Protein 7RSW (pdb70)

InterPro domains:
  IPR038017 Rotavirus VP4, membrane interaction domain superfamily [SSF111379] (216-513)
  IPR042546 Outer capsid protein VP4 [MF_04125] (1-749)

Solvent-accessible surface area: 11994 Å² total; per-residue (Å²): 105,115,71,71,63,28,72,7,58,75,44,34,25,0,0,58,94,34,10,85,91,40,27,15,0,17,0,59,1,65,20,29,89,60,0,56,0,79,138,68,80,0,91,66,0,71,0,9,0,22,50,1,40,77,54,67,128,40,0,76,0,18,0,26,0,50,52,120,46,10,39,34,2,6,64,40,0,1,0,23,0,0,10,126,95,2,0,84,39,19,83,53,63,110,1,42,1,89,11,119,62,27,132,80,56,93,52,123,33,122,26,80,5,75,24,85,35,126,11,32,61,12,88,71,160,85,81,24,57,34,29,70,6,59,83,48,34,26,0,0,60,90,35,10,85,90,39,25,14,0,8,0,71,1,70,20,30,92,60,0,56,0,66,133,68,81,0,90,76,3,48,0,2,0,19,42,1,49,78,56,67,127,41,0,77,0,19,0,26,0,70,52,116,45,10,40,35,2,7,62,40,0,0,0,15,0,0,10,138,108,3,3,94,40,20,81,51,60,104,0,45,1,75,8,100,61,32,133,78,55,86,42,124,33,122,27,78,5,78,25,84,38,127,12,31,62,10,86,77,155,82,80,54,99

Foldseek 3Di:
DDADWWWDDFQAARDQAADEAQWWKKKWKPFDPAKDAQNHGDDTKIWTWLWWDQDDQKIKTKIAIQDQDHDPRRLLQNQQSQDNSHGPRIDDTIMTMDMDTDNDDDHDHIDMDIDRDDGHTHHND/DDADWWWDDFQAARDQAADEAQWWKKKWKPFDPAKDALRHGDDTKIWTWLWWDCDPQKIKTKIAIQDQDHDPRRLLQNQQSQDNSHGPRIDDTIMTMDMDTDNDDDHDHIDMDIDRDDGHTHHND/DDDD

Nearest PDB structures (foldseek):
  7rsw-assembly2_B  TM=1.008E+00  e=3.318E-25  Human rotavirus B
  4hzp-assembly1_A-2  TM=2.136E-01  e=1.168E+00  Streptomyces atroolivaceus
  4v58-assembly1_H  TM=3.136E-01  e=3.144E+00  Thermomyces lanuginosus
  6x7l-assembly1_A  TM=1.770E-01  e=9.369E-01  Streptomyces atroolivaceus
  6ql9-assembly1_J  TM=2.867E-01  e=4.884E+00  Saccharomyces cerevisiae S288C

Secondary structure (DSSP, 8-state):
--B--EE--TT--SBSSPPPTT-EEEEEEE--TTEEETTEE---EEEEEEEEEEETTEEEEEEEESSS---HHHHHHHHHTTBSS---SEEES--EEEEEEESS---SEEEEEEESS-B--B---/--EE-EE--TT--SBSSPPPTT-EEEEEEE--TTEEETTEE---EEEEEEEEEEETTEEEEEEEESSS---HHHHHHHHHTTBSS---SEEES--EEEEEEESS---SEEEEEEESS-B--B---/-EE-

Structure (mmCIF, N/CA/C/O backbone):
data_7RSW
#
_entry.id   7RSW
#
_cell.length_a   31.277
_cell.length_b   116.257
_cell.length_c   31.312
_cell.angle_alpha   90.000
_cell.angle_beta   103.537
_cell.angle_gamma   90.000
#
_symmetry.space_group_name_H-M   'P 1 21 1'
#
loop_
_entity.id
_entity.type
_entity.pdbx_description
1 polymer 'Outer capsid protein VP4'
2 polymer peptide
3 water water
#
loop_
_atom_site.group_PDB
_atom_site.id
_atom_site.type_symbol
_atom_site.label_atom_id
_atom_site.label_alt_id
_atom_site.label_comp_id
_atom_site.label_asym_id
_atom_site.label_entity_id
_atom_site.label_seq_id
_atom_site.pdbx_PDB_ins_code
_atom_site.Cartn_x
_atom_site.Cartn_y
_atom_site.Cartn_z
_atom_site.occupancy
_atom_site.B_iso_or_equiv
_atom_site.auth_seq_id
_atom_site.auth_comp_id
_atom_site.auth_asym_id
_atom_site.auth_atom_id
_atom_site.pdbx_PDB_model_num
ATOM 1 N N . PHE A 1 15 ? 9.19602 28.76156 -0.65096 1.000 27.99862 78 PHE A N 1
ATOM 2 C CA . PHE A 1 15 ? 9.51706 27.61127 0.20069 1.000 24.11615 78 PHE A CA 1
ATOM 3 C C . PHE A 1 15 ? 8.66118 27.62159 1.45956 1.000 22.73194 78 PHE A C 1
ATOM 4 O O . PHE A 1 15 ? 8.78709 28.51274 2.29477 1.000 26.67437 78 PHE A O 1
ATOM 12 N N . ILE A 1 16 ? 7.79176 26.62523 1.59900 1.000 18.06852 79 ILE A N 1
ATOM 13 C CA . ILE A 1 16 ? 6.79388 26.59059 2.66234 1.000 19.09330 79 ILE A CA 1
ATOM 14 C C . ILE A 1 16 ? 7.06956 25.42152 3.59047 1.000 12.79779 79 ILE A C 1
ATOM 15 O O . ILE A 1 16 ? 7.16908 24.27206 3.14076 1.000 18.13523 79 ILE A O 1
ATOM 20 N N . MET A 1 17 ? 7.16788 25.71085 4.88348 1.000 11.96090 80 MET A N 1
ATOM 21 C CA . MET A 1 17 ? 7.27323 24.69914 5.92272 1.000 11.36688 80 MET A CA 1
ATOM 22 C C . MET A 1 17 ? 5.95340 24.60160 6.67988 1.000 12.58288 80 MET A C 1
ATOM 23 O O . MET A 1 17 ? 5.31629 25.61845 6.96497 1.000 14.56043 80 MET A O 1
ATOM 28 N N . TYR A 1 18 ? 5.55994 23.37762 7.03219 1.000 10.67916 81 TYR A N 1
ATOM 29 C CA . TYR A 1 18 ? 4.31044 23.11454 7.73931 1.000 11.87582 81 TYR A CA 1
ATOM 30 C C . TYR A 1 18 ? 4.59163 22.71053 9.18016 1.000 10.99932 81 TYR A C 1
ATOM 31 O O . TYR A 1 18 ? 5.41217 21.81838 9.42919 1.000 12.07216 81 TYR A O 1
ATOM 40 N N . SER A 1 19 ? 3.88473 23.33884 10.12073 1.000 11.12259 82 SER A N 1
ATOM 41 C CA . SER A 1 19 ? 3.83908 22.88750 11.50441 1.000 12.01137 82 SER A CA 1
ATOM 42 C C . SER A 1 19 ? 2.38585 22.69895 11.91523 1.000 12.68298 82 SER A C 1
ATOM 43 O O . SER A 1 19 ? 1.50582 23.44541 11.48000 1.000 14.18727 82 SER A O 1
ATOM 46 N N . GLY A 1 20 ? 2.13696 21.72036 12.78957 1.000 10.01318 83 GLY A N 1
ATOM 47 C CA . GLY A 1 20 ? 0.79403 21.46309 13.26439 1.000 11.50337 83 GLY A CA 1
ATOM 48 C C . GLY A 1 20 ? 0.46466 19.98740 13.22319 1.000 10.35085 83 GLY A C 1
ATOM 49 O O . GLY A 1 20 ? 1.35385 19.13193 13.17345 1.000 11.54579 83 GLY A O 1
ATOM 50 N N . THR A 1 21 ? -0.83620 19.69428 13.26128 1.000 11.40403 84 THR A N 1
ATOM 51 C CA . THR A 1 21 ? -1.30362 18.31461 13.24069 1.000 11.52361 84 THR A CA 1
ATOM 52 C C . THR A 1 21 ? -0.95137 17.65682 11.91493 1.000 10.82234 84 THR A C 1
ATOM 53 O O . THR A 1 21 ? -1.21340 18.20778 10.84447 1.000 12.66089 84 THR A O 1
ATOM 57 N N . ILE A 1 22 ? -0.37959 16.45938 11.97930 1.000 10.77665 85 ILE A N 1
ATOM 58 C CA . ILE A 1 22 ? -0.05679 15.71493 10.76687 1.000 10.70523 85 ILE A CA 1
ATOM 59 C C . ILE A 1 22 ? -1.28093 14.91758 10.33580 1.000 11.61792 85 ILE A C 1
ATOM 60 O O . ILE A 1 22 ? -1.94539 14.27456 11.15605 1.000 11.76333 85 ILE A O 1
ATOM 65 N N . SER A 1 23 ? -1.59329 14.97153 9.05005 1.000 12.12425 86 SER A N 1
ATOM 66 C CA . SER A 1 23 ? -2.60574 14.10095 8.47782 1.000 11.56640 86 SER A CA 1
ATOM 67 C C . SER A 1 23 ? -2.09051 13.60749 7.13878 1.000 13.00191 86 SER A C 1
ATOM 68 O O . SER A 1 23 ? -1.07153 14.07321 6.62742 1.000 12.75131 86 SER A O 1
ATOM 71 N N . ASN A 1 24 ? -2.79924 12.64446 6.57591 1.000 12.37664 87 ASN A N 1
ATOM 72 C CA . ASN A 1 24 ? -2.37562 12.06338 5.31390 1.000 10.71469 87 ASN A CA 1
ATOM 73 C C . ASN A 1 24 ? -2.47863 13.08672 4.19294 1.000 11.17279 87 ASN A C 1
ATOM 74 O O . ASN A 1 24 ? -3.49999 13.76325 4.04523 1.000 12.56335 87 ASN A O 1
ATOM 79 N N . GLY A 1 25 ? -1.38666 13.23413 3.44372 1.000 11.73740 88 GLY A N 1
ATOM 80 C CA . GLY A 1 25 ? -1.26122 14.24265 2.41158 1.000 11.66780 88 GLY A CA 1
ATOM 81 C C . GLY A 1 25 ? -0.44169 15.45099 2.81421 1.000 12.35155 88 GLY A C 1
ATOM 82 O O . GLY A 1 25 ? -0.17002 16.30614 1.96157 1.000 16.32699 88 GLY A O 1
ATOM 83 N N . ILE A 1 26 ? -0.07169 15.56072 4.09047 1.000 12.03736 89 ILE A N 1
ATOM 84 C CA . ILE A 1 26 ? 0.78116 16.65162 4.55557 1.000 13.57736 89 ILE A CA 1
ATOM 85 C C . ILE A 1 26 ? 2.20527 16.42322 4.07830 1.000 12.62174 89 ILE A C 1
ATOM 86 O O . ILE A 1 26 ? 2.75061 15.31996 4.20485 1.000 12.16722 89 ILE A O 1
ATOM 91 N N . SER A 1 27 ? 2.81470 17.46006 3.52289 1.000 12.29334 90 SER A N 1
ATOM 92 C CA . SER A 1 27 ? 4.24700 17.50784 3.28930 1.000 11.03673 90 SER A CA 1
ATOM 93 C C . SER A 1 27 ? 4.82223 18.57769 4.20535 1.000 12.58547 90 SER A C 1
ATOM 94 O O . SER A 1 27 ? 4.26628 19.67979 4.29615 1.000 13.25013 90 SER A O 1
ATOM 97 N N . TYR A 1 28 ? 5.92414 18.25270 4.89156 1.000 11.56175 91 TYR A N 1
ATOM 98 C CA . TYR A 1 28 ? 6.51844 19.20997 5.82252 1.000 11.45130 91 TYR A CA 1
ATOM 99 C C . TYR A 1 28 ? 7.13986 20.39188 5.09879 1.000 11.32961 91 TYR A C 1
ATOM 100 O O . TYR A 1 28 ? 7.25203 21.47416 5.67986 1.000 11.51895 91 TYR A O 1
ATOM 109 N N . VAL A 1 29 ? 7.53869 20.20136 3.84331 1.000 11.06670 92 VAL A N 1
ATOM 110 C CA . VAL A 1 29 ? 7.96379 21.26577 2.94548 1.000 10.91788 92 VAL A CA 1
ATOM 111 C C . VAL A 1 29 ? 7.24730 21.03520 1.62359 1.000 12.99208 92 VAL A C 1
ATOM 112 O O . VAL A 1 29 ? 6.83823 19.91673 1.30461 1.000 12.77231 92 VAL A O 1
ATOM 116 N N . ASN A 1 30 ? 7.07554 22.11372 0.85587 1.000 13.31256 93 ASN A N 1
ATOM 117 C CA . ASN A 1 30 ? 6.39317 21.99604 -0.42867 1.000 14.23682 93 ASN A CA 1
ATOM 118 C C . ASN A 1 30 ? 7.34788 21.72145 -1.58129 1.000 17.82639 93 ASN A C 1
ATOM 119 O O . ASN A 1 30 ? 6.89231 21.40944 -2.69027 1.000 19.84149 93 ASN A O 1
ATOM 124 N N . GLN A 1 31 ? 8.65057 21.80468 -1.33625 1.000 15.48510 94 GLN A N 1
ATOM 125 C CA . GLN A 1 31 ? 9.67956 21.58036 -2.34170 1.000 16.53665 94 GLN A CA 1
ATOM 126 C C . GLN A 1 31 ? 10.99766 21.49674 -1.59103 1.000 17.99752 94 GLN A C 1
ATOM 127 O O . GLN A 1 31 ? 11.07374 21.81488 -0.40257 1.000 18.04523 94 GLN A O 1
ATOM 133 N N . ALA A 1 32 ? 12.03511 21.07029 -2.29414 1.000 21.27072 95 ALA A N 1
ATOM 134 C CA . ALA A 1 32 ? 13.34291 20.98709 -1.66935 1.000 25.33216 95 ALA A CA 1
ATOM 135 C C . ALA A 1 32 ? 13.81773 22.38348 -1.26999 1.000 23.64879 95 ALA A C 1
ATOM 136 O O . ALA A 1 32 ? 13.65135 23.33910 -2.03728 1.000 22.46825 95 ALA A O 1
ATOM 138 N N . PRO A 1 33 ? 14.40867 22.53924 -0.08864 1.000 22.43990 96 PRO A N 1
ATOM 139 C CA . PRO A 1 33 ? 15.03607 23.82183 0.24487 1.000 25.14349 96 PRO A CA 1
ATOM 140 C C . PRO A 1 33 ? 16.31506 23.99289 -0.55433 1.000 22.86015 96 PRO A C 1
ATOM 141 O O . PRO A 1 33 ? 16.79508 23.07649 -1.22528 1.000 22.43511 96 PRO A O 1
ATOM 145 N N . SER A 1 34 ? 16.86222 25.20023 -0.48444 1.000 25.27332 97 SER A N 1
ATOM 146 C CA . SER A 1 34 ? 18.13053 25.45650 -1.13906 1.000 27.61645 97 SER A CA 1
ATOM 147 C C . SER A 1 34 ? 19.24626 24.69975 -0.42487 1.000 27.16349 97 SER A C 1
ATOM 148 O O . SER A 1 34 ? 19.08289 24.20266 0.69544 1.000 23.74948 97 SER A O 1
ATOM 151 N N . CYS A 1 35 ? 20.39753 24.62840 -1.09278 1.000 29.32693 98 CYS A N 1
ATOM 152 C CA . CYS A 1 35 ? 21.54742 23.91627 -0.55588 1.000 31.85109 98 C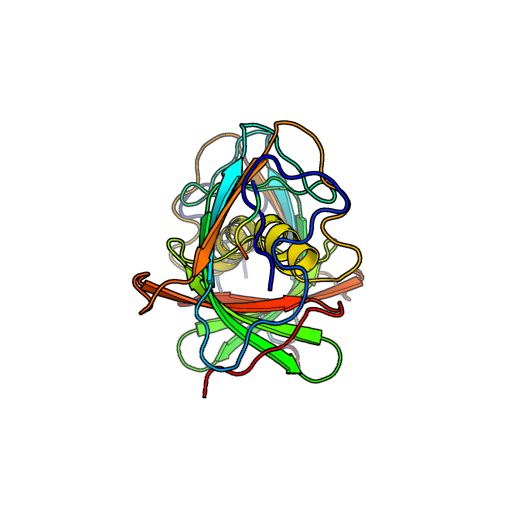YS A CA 1
ATOM 153 C C . CYS A 1 35 ? 21.99266 24.52550 0.76691 1.000 28.06763 98 CYS A C 1
ATOM 154 O O . CYS A 1 35 ? 21.88502 25.73544 0.99199 1.000 27.84693 98 CYS A O 1
ATOM 157 N N . GLY A 1 36 ? 22.50245 23.66391 1.64660 1.000 26.07790 99 GLY A N 1
ATOM 158 C CA . GLY A 1 36 ? 23.00452 24.07526 2.93639 1.000 24.82387 99 GLY A CA 1
ATOM 159 C C . GLY A 1 36 ? 21.95641 24.23435 4.00826 1.000 24.65532 99 GLY A C 1
ATOM 160 O O . GLY A 1 36 ? 22.31506 24.45003 5.17252 1.000 28.59823 99 GLY A O 1
ATOM 161 N N . THR A 1 37 ? 20.67633 24.13347 3.66264 1.000 21.69481 100 THR A N 1
ATOM 162 C CA . THR A 1 37 ? 19.62280 24.29894 4.65048 1.000 19.38563 100 THR A CA 1
ATOM 163 C C . THR A 1 37 ? 19.64361 23.13251 5.62847 1.000 17.37364 100 THR A C 1
ATOM 164 O O . THR A 1 37 ? 19.78344 21.97229 5.23611 1.000 19.58659 100 THR A O 1
ATOM 168 N N . VAL A 1 38 ? 19.51436 23.44646 6.91176 1.000 16.47617 101 VAL A N 1
ATOM 169 C CA . VAL A 1 38 ? 19.29912 22.44979 7.95476 1.000 13.98552 101 VAL A CA 1
ATOM 170 C C . VAL A 1 38 ? 17.86772 22.62013 8.44575 1.000 14.55805 101 VAL A C 1
ATOM 171 O O . VAL A 1 38 ? 17.47910 23.71659 8.86594 1.000 15.18494 101 VAL A O 1
ATOM 175 N N . LEU A 1 39 ? 17.07984 21.54853 8.38896 1.000 12.32364 102 LEU A N 1
ATOM 176 C CA . LEU A 1 39 ? 15.67282 21.59843 8.77817 1.000 11.69417 102 LEU A CA 1
ATOM 177 C C . LEU A 1 39 ? 15.47160 20.82375 10.07427 1.000 10.91047 102 LEU A C 1
ATOM 178 O O . LEU A 1 39 ? 15.79991 19.63747 10.14413 1.000 12.22464 102 LEU A O 1
ATOM 183 N N . SER A 1 40 ? 14.91933 21.49008 11.08703 1.000 10.75584 103 SER A N 1
ATOM 184 C CA . SER A 1 40 ? 14.56546 20.84543 12.34455 1.000 11.66781 103 SER A CA 1
ATOM 185 C C . SER A 1 40 ? 13.10904 20.40616 12.28731 1.000 11.30623 103 SER A C 1
ATOM 186 O O . SER A 1 40 ? 12.23423 21.20155 11.93630 1.000 10.96345 103 SER A O 1
ATOM 189 N N . LEU A 1 41 ? 12.84592 19.13733 12.60396 1.000 10.86986 104 LEU A N 1
ATOM 190 C CA . LEU A 1 41 ? 11.47451 18.64855 12.71043 1.000 10.37039 104 LEU A CA 1
ATOM 191 C C . LEU A 1 41 ? 11.33018 17.91977 14.03540 1.000 12.16555 104 LEU A C 1
ATOM 192 O O . LEU A 1 41 ? 12.07310 16.97275 14.30747 1.000 11.48338 104 LEU A O 1
ATOM 197 N N . LYS A 1 42 ? 10.37826 18.34894 14.85521 1.000 10.51261 105 LYS A N 1
ATOM 198 C CA . LYS A 1 42 ? 10.13641 17.71400 16.14229 1.000 11.45811 105 LYS A CA 1
ATOM 199 C C . LYS A 1 42 ? 8.74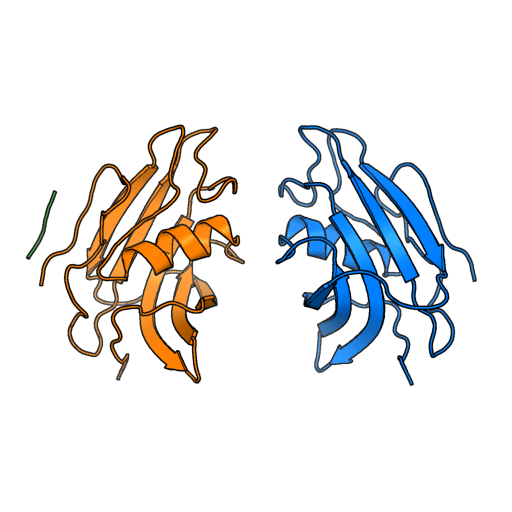821 17.09913 16.10531 1.000 10.29111 105 LYS A C 1
ATOM 200 O O . LYS A 1 42 ? 7.76647 17.78873 15.80472 1.000 11.79177 105 LYS A O 1
ATOM 206 N N . PHE A 1 43 ? 8.66622 15.80787 16.41525 1.000 10.89163 106 PHE A N 1
ATOM 207 C CA . PHE A 1 43 ? 7.42571 15.05151 16.29887 1.000 10.71929 106 PHE A CA 1
ATOM 208 C C . PHE A 1 43 ? 6.90665 14.67729 17.67745 1.000 11.59035 106 PHE A C 1
ATOM 209 O O . PHE A 1 43 ? 7.65520 14.14884 18.50678 1.000 12.30676 106 PHE A O 1
ATOM 217 N N . THR A 1 44 ? 5.61714 14.92180 17.91125 1.000 12.11895 107 THR A N 1
ATOM 218 C CA . THR A 1 44 ? 4.99189 14.63305 19.20276 1.000 12.31268 107 THR A CA 1
ATOM 219 C C . THR A 1 44 ? 3.73440 13.79969 18.97721 1.000 11.04448 107 THR A C 1
ATOM 220 O O . THR A 1 44 ? 2.66066 14.35122 18.68961 1.000 11.49101 107 THR A O 1
ATOM 224 N N . PRO A 1 45 ? 3.83241 12.47572 19.09670 1.000 11.56874 108 PRO A N 1
ATOM 225 C CA . PRO A 1 45 ? 2.64468 11.63058 18.94984 1.000 11.89846 108 PRO A CA 1
ATOM 226 C C . PRO A 1 45 ? 1.87602 11.50425 20.24975 1.000 12.06709 108 PRO A C 1
ATOM 227 O O . PRO A 1 45 ? 2.30710 12.00901 21.29504 1.000 13.10692 108 PRO A O 1
ATOM 231 N N . GLY A 1 46 ? 0.73475 10.81536 20.19170 1.000 11.25543 109 GLY A N 1
ATOM 232 C CA . GLY A 1 46 ? 0.03942 10.36857 21.37197 1.000 12.83643 109 GLY A CA 1
ATOM 233 C C . GLY A 1 46 ? 0.41951 8.94216 21.71212 1.000 14.28683 109 GLY A C 1
ATOM 234 O O . GLY A 1 46 ? 1.41046 8.39910 21.21949 1.000 18.95341 109 GLY A O 1
ATOM 235 N N . ASN A 1 47 ? -0.39092 8.33156 22.57667 1.000 15.71913 110 ASN A N 1
ATOM 236 C CA . ASN A 1 47 ? -0.08282 7.00003 23.07942 1.000 19.65001 110 ASN A CA 1
ATOM 237 C C . ASN A 1 47 ? -0.22457 5.93478 22.00382 1.000 17.15313 110 ASN A C 1
ATOM 238 O O . ASN A 1 47 ? 0.47494 4.91760 22.05055 1.000 20.93507 110 ASN A O 1
ATOM 240 N N . SER A 1 48 ? -1.11127 6.14287 21.03055 1.000 14.64514 111 SER A N 1
ATOM 241 C CA . SER A 1 48 ? -1.38940 5.13353 20.01741 1.000 16.83290 111 SER A CA 1
ATOM 242 C C . SER A 1 48 ? -1.45734 5.75995 18.62317 1.000 16.68071 111 SER A C 1
ATOM 243 O O . SER A 1 48 ? -2.45459 5.68143 17.91970 1.000 18.38683 111 SER A O 1
ATOM 246 N N . SER A 1 49 ? -0.36038 6.37981 18.20863 1.000 14.13219 112 SER A N 1
ATOM 247 C CA . SER A 1 49 ? -0.22852 6.94878 16.87590 1.000 11.65761 112 SER A CA 1
ATOM 248 C C . SER A 1 49 ? 0.46299 5.91774 15.99610 1.000 12.66244 112 SER A C 1
ATOM 249 O O . SER A 1 49 ? 1.55212 5.45163 16.33357 1.000 13.94804 112 SER A O 1
ATOM 252 N N . LEU A 1 50 ? -0.15850 5.56862 14.87550 1.000 10.43404 113 LEU A N 1
ATOM 253 C CA . LEU A 1 50 ? 0.36509 4.53853 13.98508 1.000 12.96777 113 LEU A CA 1
ATOM 254 C C . LEU A 1 50 ? 0.51192 5.03669 12.56067 1.000 12.57244 113 LEU A C 1
ATOM 255 O O . LEU A 1 50 ? -0.35539 5.74768 12.04628 1.000 12.61705 113 LEU A O 1
ATOM 260 N N . ILE A 1 51 ? 1.61353 4.65016 11.92264 1.000 11.79586 114 ILE A N 1
ATOM 261 C CA . ILE A 1 51 ? 1.79405 4.85473 10.49112 1.000 11.87304 114 ILE A CA 1
ATOM 262 C C . ILE A 1 51 ? 2.05026 3.49089 9.86337 1.000 14.20083 114 ILE A C 1
ATOM 263 O O . ILE A 1 51 ? 2.97661 2.77802 10.26717 1.000 14.31604 114 ILE A O 1
ATOM 268 N N . GLU A 1 52 ? 1.19695 3.10672 8.91590 1.000 12.93200 115 GLU A N 1
ATOM 269 C CA . GLU A 1 52 ? 1.30246 1.79349 8.29244 1.000 15.02094 115 GLU A CA 1
ATOM 270 C C . GLU A 1 52 ? 1.39620 0.69526 9.34890 1.000 14.71106 115 GLU A C 1
ATOM 271 O O . GLU A 1 52 ? 2.20242 -0.23303 9.24578 1.000 19.13665 115 GLU A O 1
ATOM 277 N N . ASN A 1 53 ? 0.57780 0.83126 10.39528 1.000 14.15731 116 ASN A N 1
ATOM 278 C CA . ASN A 1 53 ? 0.44626 -0.11832 11.49761 1.000 16.23658 116 ASN A CA 1
ATOM 279 C C . ASN A 1 53 ? 1.64959 -0.14908 12.42883 1.000 15.51055 116 ASN A C 1
ATOM 280 O O . ASN A 1 53 ? 1.75809 -1.06756 13.25584 1.000 17.07237 116 ASN A O 1
ATOM 285 N N . LEU A 1 54 ? 2.54021 0.83519 12.33733 1.000 15.66011 117 LEU A N 1
ATOM 286 C CA . LEU A 1 54 ? 3.74585 0.90212 13.15434 1.000 15.37922 117 LEU A CA 1
ATOM 287 C C . LEU A 1 54 ? 3.61531 2.04176 14.15575 1.000 13.25898 117 LEU A C 1
ATOM 288 O O . LEU A 1 54 ? 3.24559 3.16093 13.78943 1.000 13.06690 117 LEU A O 1
ATOM 293 N N . HIS A 1 55 ? 3.93875 1.75979 15.40977 1.000 14.25113 118 HIS A N 1
ATOM 294 C CA . HIS A 1 55 ? 3.70463 2.71008 16.48253 1.000 14.30025 118 HIS A CA 1
ATOM 295 C C . HIS A 1 55 ? 4.79525 3.78125 16.48137 1.000 13.00252 118 HIS A C 1
ATOM 296 O O . HIS A 1 55 ? 5.98644 3.46870 16.36858 1.000 12.75214 118 HIS A O 1
ATOM 303 N N . ILE A 1 56 ? 4.37965 5.04424 16.59968 1.000 10.94795 119 ILE A N 1
ATOM 304 C CA . ILE A 1 56 ? 5.26479 6.20832 16.53351 1.000 10.97810 119 ILE A CA 1
ATOM 305 C C . ILE A 1 56 ? 5.56226 6.71107 17.94176 1.000 11.61801 119 ILE A C 1
ATOM 306 O O . ILE A 1 56 ? 4.63988 6.98097 18.72251 1.000 13.40713 119 ILE A O 1
ATOM 311 N N . GLU A 1 57 ? 6.84279 6.86388 18.25934 1.000 10.51449 120 GLU A N 1
ATOM 312 C CA . GLU A 1 57 ? 7.30680 7.50839 19.47640 1.000 11.61076 120 GLU A CA 1
ATOM 313 C C . GLU A 1 57 ? 7.89376 8.87638 19.14658 1.000 10.53628 120 GLU A C 1
ATOM 314 O O . GLU A 1 57 ? 8.27494 9.13536 17.99705 1.000 11.40537 120 GLU A O 1
ATOM 320 N N . PRO A 1 58 ? 7.97071 9.78623 20.12146 1.000 11.57393 121 PRO A N 1
ATOM 321 C CA . PRO A 1 58 ? 8.48400 11.13294 19.84270 1.000 11.45284 121 PRO A CA 1
ATOM 322 C C . PRO A 1 58 ? 9.94440 11.11960 19.41661 1.000 11.44321 121 PRO A C 1
ATOM 323 O O . PRO A 1 58 ? 10.72670 10.25817 19.81828 1.000 13.52317 121 PRO A O 1
ATOM 327 N N . TYR A 1 59 ? 10.30459 12.09930 18.58865 1.000 10.04177 122 TYR A N 1
ATOM 328 C CA . TYR A 1 59 ? 11.67925 12.23103 18.13243 1.000 10.18445 122 TYR A CA 1
ATOM 329 C C . TYR A 1 59 ? 11.87455 13.60839 17.52899 1.000 10.17545 122 TYR A C 1
ATOM 330 O O . TYR A 1 59 ? 10.92284 14.24498 17.06717 1.000 12.23125 122 TYR A O 1
ATOM 339 N N . LYS A 1 60 ? 13.13448 14.03432 17.50913 1.000 12.16883 123 LYS A N 1
ATOM 340 C CA . LYS A 1 60 ? 13.54871 15.30368 16.93427 1.000 13.00236 123 LYS A CA 1
ATOM 341 C C . LYS A 1 60 ? 14.65943 14.99908 15.94664 1.000 12.79979 123 LYS A C 1
ATOM 342 O O . LYS A 1 60 ? 15.58746 14.25656 16.27755 1.000 13.66103 123 LYS A O 1
ATOM 348 N N . VAL A 1 61 ? 14.58163 15.57100 14.74658 1.000 10.57630 124 VAL A N 1
ATOM 349 C CA . VAL A 1 61 ? 15.63376 15.40151 13.75318 1.000 10.58163 124 VAL A CA 1
ATOM 350 C C . VAL A 1 61 ? 16.06031 16.76091 13.22490 1.000 9.77406 124 VAL A C 1
ATOM 351 O O . VAL A 1 61 ? 15.27400 17.70980 13.17416 1.000 11.62410 124 VAL A O 1
ATOM 355 N N . GLU A 1 62 ? 17.31139 16.83789 12.80589 1.000 10.56080 125 GLU A N 1
ATOM 356 C CA . GLU A 1 62 ? 17.84522 17.99639 12.09431 1.000 10.91749 125 GLU A CA 1
ATOM 357 C C . GLU A 1 62 ? 18.42183 17.44100 10.79726 1.000 10.01057 125 GLU A C 1
ATOM 358 O O . GLU A 1 62 ? 19.46361 16.77746 10.80610 1.000 11.38404 125 GLU A O 1
ATOM 364 N N . VAL A 1 63 ? 17.72502 17.67274 9.69076 1.000 10.74723 126 VAL A N 1
ATOM 365 C CA . VAL A 1 63 ? 18.06720 17.04218 8.41694 1.000 10.49910 126 VAL A CA 1
ATOM 366 C C . VAL A 1 63 ? 19.08950 17.90978 7.70033 1.000 11.07993 126 VAL A C 1
ATOM 367 O O . VAL A 1 63 ? 18.83870 19.09048 7.43153 1.000 12.25208 126 VAL A O 1
ATOM 371 N N . LEU A 1 64 ? 20.25720 17.32973 7.41825 1.000 11.26369 127 LEU A N 1
ATOM 372 C CA . LEU A 1 64 ? 21.33506 18.05074 6.75633 1.000 12.64131 127 LEU A CA 1
ATOM 373 C C . LEU A 1 64 ? 21.24856 17.95379 5.24376 1.000 13.00968 127 LEU A C 1
ATOM 374 O O . LEU A 1 64 ? 21.74270 18.84322 4.54176 1.000 14.01381 127 LEU A O 1
ATOM 379 N N . LYS A 1 65 ? 20.63518 16.89258 4.72759 1.000 12.32889 128 LYS A N 1
ATOM 380 C CA . LYS A 1 65 ? 20.48143 16.71392 3.29132 1.000 12.61495 128 LYS A CA 1
ATOM 381 C C . LYS A 1 65 ? 19.60932 15.49623 3.05787 1.000 11.74484 128 LYS A C 1
ATOM 382 O O . LYS A 1 65 ? 19.52194 14.60720 3.90912 1.000 10.99414 128 LYS A O 1
ATOM 388 N N . ILE A 1 66 ? 18.94519 15.48195 1.91038 1.000 12.38922 129 ILE A N 1
ATOM 389 C CA . ILE A 1 66 ? 18.33029 14.27498 1.37925 1.000 10.66634 129 ILE A CA 1
ATOM 390 C C . ILE A 1 66 ? 18.84213 14.12450 -0.04040 1.000 11.83678 129 ILE A C 1
ATOM 391 O O . ILE A 1 66 ? 18.82188 15.08419 -0.81686 1.000 13.84045 129 ILE A O 1
ATOM 396 N N . GLU A 1 67 ? 19.34167 12.94434 -0.36377 1.000 11.86260 130 GLU A N 1
ATOM 397 C CA . GLU A 1 67 ? 19.87401 12.69137 -1.68537 1.000 12.57144 130 GLU A CA 1
ATOM 398 C C . GLU A 1 67 ? 19.22362 11.44687 -2.24759 1.000 14.11088 130 GLU A C 1
ATOM 399 O O . GLU A 1 67 ? 18.66485 10.62800 -1.51508 1.000 16.84777 130 GLU A O 1
ATOM 405 N N . HIS A 1 68 ? 19.27360 11.31575 -3.56119 1.000 12.93821 131 HIS A N 1
ATOM 406 C CA . HIS A 1 68 ? 18.86668 10.07348 -4.18640 1.000 15.19501 131 HIS A CA 1
ATOM 407 C C . HIS A 1 68 ? 20.12226 9.26366 -4.45403 1.000 18.24982 131 HIS A C 1
ATOM 408 O O . HIS A 1 68 ? 21.07827 9.77342 -5.04451 1.000 19.25290 131 HIS A O 1
ATOM 415 N N . VAL A 1 69 ? 20.14061 8.03339 -3.95063 1.000 17.83349 132 VAL A N 1
ATOM 416 C CA . VAL A 1 69 ? 21.27814 7.13334 -4.08399 1.000 20.67925 132 VAL A CA 1
ATOM 417 C C . VAL A 1 69 ? 20.72303 5.83292 -4.63355 1.000 21.51843 132 VAL A C 1
ATOM 418 O O . VAL A 1 69 ? 19.84612 5.22104 -4.01182 1.000 20.87751 132 VAL A O 1
ATOM 422 N N . GLY A 1 70 ? 21.21783 5.41585 -5.79218 1.000 23.24681 133 GLY A N 1
ATOM 423 C CA . GLY A 1 70 ? 20.59753 4.28112 -6.45282 1.000 23.89911 133 GLY A CA 1
ATOM 424 C C . GLY A 1 70 ? 19.11840 4.55148 -6.64571 1.000 22.23704 133 GLY A C 1
ATOM 425 O O . GLY A 1 70 ? 18.71727 5.60858 -7.14513 1.000 27.89642 133 GLY A O 1
ATOM 426 N N . ASP A 1 71 ? 18.28187 3.61424 -6.20007 1.000 19.59577 134 ASP A N 1
ATOM 427 C CA . ASP A 1 71 ? 16.83649 3.73859 -6.33067 1.000 20.37370 134 ASP A CA 1
ATOM 428 C C . ASP A 1 71 ? 16.13073 4.13282 -5.03063 1.000 20.13322 134 ASP A C 1
ATOM 429 O O . ASP A 1 71 ? 14.92087 3.92498 -4.90451 1.000 22.69286 134 ASP A O 1
ATOM 43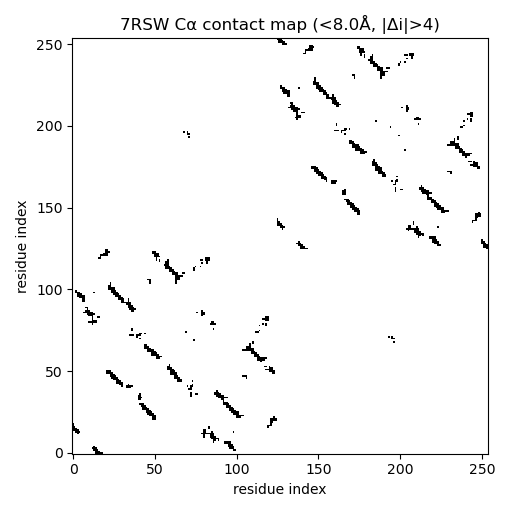4 N N . VAL A 1 72 ? 16.84649 4.71627 -4.06957 1.000 16.05355 135 VAL A N 1
ATOM 435 C CA . VAL A 1 72 ? 16.24129 5.11256 -2.80375 1.000 13.96863 135 VAL A CA 1
ATOM 436 C C . VAL A 1 72 ? 16.53492 6.57828 -2.50607 1.000 13.43250 135 VAL A C 1
ATOM 437 O O . VAL A 1 72 ? 17.45943 7.17749 -3.05431 1.000 15.15855 135 VAL A O 1
ATOM 441 N N . SER A 1 73 ? 15.72389 7.15051 -1.61753 1.000 11.89006 136 SER A N 1
ATOM 442 C CA . SER A 1 73 ? 16.03304 8.43251 -0.99698 1.000 11.57904 136 SER A CA 1
ATOM 443 C C . SER A 1 73 ? 16.76627 8.17952 0.30945 1.000 11.30463 136 SER A C 1
ATOM 444 O O . SER A 1 73 ? 16.40608 7.27988 1.07084 1.000 13.82660 136 SER A O 1
ATOM 447 N N . ARG A 1 74 ? 17.82383 8.95057 0.54599 1.000 10.46344 137 ARG A N 1
ATOM 448 C CA . ARG A 1 74 ? 18.66459 8.79185 1.72618 1.000 11.08199 137 ARG A CA 1
ATOM 449 C C . ARG A 1 74 ? 18.75902 10.12873 2.43555 1.000 11.07573 137 ARG A C 1
ATOM 450 O O . ARG A 1 74 ? 19.24092 11.10592 1.85420 1.000 11.22333 137 ARG A O 1
ATOM 458 N N . ALA A 1 75 ? 18.30010 10.17294 3.68074 1.000 11.29752 138 ALA A N 1
ATOM 459 C CA . ALA A 1 75 ? 18.41599 11.36102 4.50871 1.000 11.10639 138 ALA A CA 1
ATOM 460 C C . ALA A 1 75 ? 19.57179 11.19808 5.48670 1.000 10.67516 138 ALA A C 1
ATOM 461 O O . ALA A 1 75 ? 19.74915 10.13473 6.08731 1.000 11.55638 138 ALA A O 1
ATOM 463 N N . THR A 1 76 ? 20.36513 12.25352 5.62532 1.000 10.32316 139 THR A N 1
ATOM 464 C CA . THR A 1 76 ? 21.42094 12.33481 6.62042 1.000 9.85657 139 THR A CA 1
ATOM 465 C C . THR A 1 76 ? 20.97420 13.36173 7.64545 1.000 10.44660 139 THR A C 1
ATOM 466 O O . THR A 1 76 ? 20.63509 14.49348 7.28410 1.000 11.25263 139 THR A O 1
ATOM 470 N N . LEU A 1 77 ? 20.95087 12.96638 8.91282 1.000 10.30965 140 LEU A N 1
ATOM 471 C CA . LEU A 1 77 ? 20.33554 13.81963 9.91361 1.000 9.92426 140 LEU A CA 1
ATOM 472 C C . LEU A 1 77 ? 20.98919 13.60508 11.26710 1.000 9.00279 140 LEU A C 1
ATOM 473 O O . LEU A 1 77 ? 21.66819 12.59959 11.51374 1.000 11.65998 140 LEU A O 1
ATOM 478 N N . LEU A 1 78 ? 20.77411 14.57591 12.14698 1.000 9.88078 141 LEU A N 1
ATOM 479 C CA . LEU A 1 78 ? 21.11149 14.44708 13.55517 1.000 10.44043 141 LEU A CA 1
ATOM 480 C C . LEU A 1 78 ? 19.82652 14.28462 14.34754 1.000 12.49037 141 LEU A C 1
ATOM 481 O O . LEU A 1 78 ? 18.83818 14.98277 14.10088 1.000 14.61560 141 LEU A O 1
ATOM 486 N N . SER A 1 79 ? 19.83638 13.36608 15.30264 1.000 12.56055 142 SER A N 1
ATOM 487 C CA . SER A 1 79 ? 18.62771 13.07816 16.04852 1.000 12.08448 142 SER A CA 1
ATOM 488 C C . SER A 1 79 ? 18.92509 13.07478 17.54036 1.000 11.79159 142 SER A C 1
ATOM 489 O O . SER A 1 79 ? 20.05996 12.84732 17.97080 1.000 12.63434 142 SER A O 1
ATOM 492 N N . ASP A 1 80 ? 17.88056 13.33728 18.33072 1.000 12.33046 143 ASP A N 1
ATOM 493 C CA . ASP A 1 80 ? 17.98645 13.21493 19.77506 1.000 14.10216 143 ASP A CA 1
ATOM 494 C C . ASP A 1 80 ? 17.98181 11.77080 20.25072 1.000 13.51215 143 ASP A C 1
ATOM 495 O O . ASP A 1 80 ? 18.29376 11.52532 21.41950 1.000 17.19710 143 ASP A O 1
ATOM 500 N N . ILE A 1 81 ? 17.63502 10.81568 19.38957 1.000 13.12512 144 ILE A N 1
ATOM 501 C CA . ILE A 1 81 ? 17.59724 9.41525 19.78120 1.000 14.33219 144 ILE A CA 1
ATOM 502 C C . ILE A 1 81 ? 18.57365 8.61053 18.92336 1.000 14.68341 144 ILE A C 1
ATOM 503 O O . ILE A 1 81 ? 18.96393 9.00864 17.81960 1.000 14.47826 144 ILE A O 1
ATOM 508 N N . VAL A 1 82 ? 18.94869 7.44352 19.44739 1.000 16.91772 145 VAL A N 1
ATOM 509 C CA . VAL A 1 82 ? 20.09092 6.70375 18.91903 1.000 16.62733 145 VAL A CA 1
ATOM 510 C C . VAL A 1 82 ? 19.75705 6.02331 17.59571 1.000 15.85296 145 VAL A C 1
ATOM 511 O O . VAL A 1 82 ? 20.64007 5.80208 16.76303 1.000 17.20343 145 VAL A O 1
ATOM 515 N N . SER A 1 83 ? 18.49436 5.67750 17.37561 1.000 15.64468 146 SER A N 1
ATOM 516 C CA . SER A 1 83 ? 18.08034 5.05146 16.13116 1.000 15.74817 146 SER A CA 1
ATOM 517 C C . SER A 1 83 ? 16.61571 5.38329 15.92062 1.000 15.59892 146 SER A C 1
ATOM 518 O O . SER A 1 83 ? 15.86554 5.56417 16.88290 1.000 16.41110 146 SER A O 1
ATOM 521 N N . LEU A 1 84 ? 16.21622 5.47701 14.66049 1.000 14.80322 147 LEU A N 1
ATOM 522 C CA . LEU A 1 84 ? 14.82027 5.71049 14.32713 1.000 12.88233 147 LEU A CA 1
ATOM 523 C C . LEU A 1 84 ? 14.15720 4.38391 14.00803 1.000 11.43191 147 LEU A C 1
ATOM 524 O O . LEU A 1 84 ? 14.73982 3.52853 13.33630 1.000 13.12677 147 LEU A O 1
ATOM 529 N N . SER A 1 85 ? 12.92272 4.23050 14.46589 1.000 11.55353 148 SER A N 1
ATOM 530 C CA . SER A 1 85 ? 12.14966 3.06564 14.08718 1.000 10.24791 148 SER A CA 1
ATOM 531 C C . SER A 1 85 ? 11.68779 3.22312 12.64381 1.000 11.13902 148 SER A C 1
ATOM 532 O O . SER A 1 85 ? 11.73439 4.31438 12.06608 1.000 11.00586 148 SER A O 1
ATOM 535 N N . THR A 1 86 ? 11.22009 2.12339 12.05629 1.000 12.04209 149 THR A N 1
ATOM 536 C CA . THR A 1 86 ? 10.63400 2.21298 10.72301 1.000 11.91443 149 THR A CA 1
ATOM 537 C C . THR A 1 86 ? 9.48074 3.21414 10.69833 1.000 11.59127 149 THR A C 1
ATOM 538 O O . THR A 1 86 ? 9.33879 3.99021 9.74395 1.000 11.14342 149 THR A O 1
ATOM 542 N N . ALA A 1 87 ? 8.66843 3.23693 11.75929 1.000 10.99512 150 ALA A N 1
ATOM 543 C CA . ALA A 1 87 ? 7.59028 4.21855 11.86712 1.000 10.87090 150 ALA A CA 1
ATOM 544 C C . ALA A 1 87 ? 8.12516 5.64409 11.78919 1.000 9.73557 150 ALA A C 1
ATOM 545 O O . ALA A 1 87 ? 7.59271 6.47975 11.04929 1.000 9.68865 150 ALA A O 1
ATOM 547 N N . GLN A 1 88 ? 9.17010 5.94506 12.56532 1.000 9.50106 151 GLN A N 1
ATOM 548 C CA . GLN A 1 88 ? 9.72688 7.29592 12.56820 1.000 9.12646 151 GLN A CA 1
ATOM 549 C C . GLN A 1 88 ? 10.36583 7.63121 11.22414 1.000 9.59003 151 GLN A C 1
ATOM 550 O O . GLN A 1 88 ? 10.28582 8.77478 10.75213 1.000 10.87523 151 GLN A O 1
ATOM 556 N N . LYS A 1 89 ? 10.98367 6.64170 10.58172 1.000 9.39732 152 LYS A N 1
ATOM 557 C CA . LYS A 1 89 ? 11.58003 6.86584 9.26794 1.000 10.03162 152 LYS A CA 1
ATOM 558 C C . LYS A 1 89 ? 10.51108 7.20153 8.23991 1.000 9.59780 152 LYS A C 1
ATOM 559 O O . LYS A 1 89 ? 10.64481 8.15983 7.47542 1.000 10.84710 152 LYS A O 1
ATOM 565 N N . LYS A 1 90 ? 9.43474 6.41653 8.20407 1.000 10.46776 153 LYS A N 1
ATOM 566 C CA . LYS A 1 90 ? 8.39627 6.64542 7.20547 1.000 10.29109 153 LYS A CA 1
ATOM 567 C C . LYS A 1 90 ? 7.64679 7.94340 7.47238 1.000 9.65852 153 LYS A C 1
ATOM 568 O O . LYS A 1 90 ? 7.36369 8.70048 6.53987 1.000 10.29935 153 LYS A O 1
ATOM 574 N N . LEU A 1 91 ? 7.33317 8.23023 8.73716 1.000 9.61657 154 LEU A N 1
ATOM 575 C CA . LEU A 1 91 ? 6.63145 9.47232 9.04074 1.000 8.75941 154 LEU A CA 1
ATOM 576 C C . LEU A 1 91 ? 7.43492 10.67717 8.57008 1.000 9.36841 154 LEU A C 1
ATOM 577 O O . LEU A 1 91 ? 6.88044 11.62580 7.99402 1.000 9.46988 154 LEU A O 1
ATOM 582 N N . LEU A 1 92 ? 8.75253 10.62846 8.75024 1.000 9.53139 155 LEU A N 1
ATOM 583 C CA . LEU A 1 92 ? 9.60880 11.72255 8.31273 1.000 8.89250 155 LEU A CA 1
ATOM 584 C C . LEU A 1 92 ? 9.73268 11.74648 6.79186 1.000 8.40434 155 LEU A C 1
ATOM 585 O O . LEU A 1 92 ? 9.47699 12.77336 6.15169 1.000 9.92659 155 LEU A O 1
ATOM 590 N N . LEU A 1 93 ? 10.11490 10.61953 6.18811 1.000 8.73422 156 LEU A N 1
ATOM 591 C CA . LEU A 1 93 ? 10.44421 10.63480 4.76562 1.000 10.47203 156 LEU A CA 1
ATOM 592 C C . LEU A 1 93 ? 9.20854 10.81481 3.89109 1.000 8.47805 156 LEU A C 1
ATOM 593 O O . LEU A 1 93 ? 9.26508 11.52406 2.87997 1.000 9.05061 156 LEU A O 1
ATOM 598 N N . TYR A 1 94 ? 8.07260 10.21168 4.26648 1.000 9.96262 157 TYR A N 1
ATOM 599 C CA . TYR A 1 94 ? 6.86997 10.41571 3.46414 1.000 9.91359 157 TYR A CA 1
ATOM 600 C C . TYR A 1 94 ? 6.49246 11.89318 3.42512 1.000 8.84228 157 TYR A C 1
ATOM 601 O O . TYR A 1 94 ? 5.96747 12.38208 2.41355 1.000 9.95724 157 TYR A O 1
ATOM 610 N N . GLY A 1 95 ? 6.73586 12.61727 4.51960 1.000 8.46664 158 GLY A N 1
ATOM 611 C CA . GLY A 1 95 ? 6.43839 14.04245 4.54609 1.000 10.28895 158 GLY A CA 1
ATOM 612 C C . GLY A 1 95 ? 7.38730 14.89107 3.73081 1.000 11.10567 158 GLY A C 1
ATOM 613 O O . GLY A 1 95 ? 7.15101 16.09457 3.58397 1.000 13.20642 158 GLY A O 1
ATOM 614 N N . PHE A 1 96 ? 8.46494 14.30008 3.21958 1.000 10.19383 159 PHE A N 1
ATOM 615 C CA . PHE A 1 96 ? 9.36996 14.96873 2.29868 1.000 10.95746 159 PHE A CA 1
ATOM 616 C C . PHE A 1 96 ? 9.12777 14.52859 0.86525 1.000 11.95334 159 PHE A C 1
ATOM 617 O O . PHE A 1 96 ? 10.04421 14.57249 0.04429 1.000 13.74034 159 PHE A O 1
ATOM 625 N N . THR A 1 97 ? 7.91677 14.07378 0.56047 1.000 12.72605 160 THR A N 1
ATOM 626 C CA . THR A 1 97 ? 7.50621 13.74385 -0.79447 1.000 13.28557 160 THR A CA 1
ATOM 627 C C . THR A 1 97 ? 6.33595 14.62697 -1.20819 1.000 13.91009 160 THR A C 1
ATOM 628 O O . THR A 1 97 ? 5.61324 15.17705 -0.37252 1.000 15.59714 160 THR A O 1
ATOM 632 N N . GLN A 1 98 ? 6.14455 14.73839 -2.51749 1.000 15.26152 161 GLN A N 1
ATOM 633 C CA . GLN A 1 98 ? 4.98698 15.46763 -3.03404 1.000 17.71675 161 GLN A CA 1
ATOM 634 C C . GLN A 1 98 ? 3.66102 14.88266 -2.56147 1.000 20.10502 161 GLN A C 1
ATOM 635 O O . GLN A 1 98 ? 2.79222 15.65977 -2.12271 1.000 19.39300 161 GLN A O 1
ATOM 641 N N . PRO A 1 99 ? 3.42053 13.56588 -2.62344 1.000 16.91090 162 PRO A N 1
ATOM 642 C CA . PRO A 1 99 ? 2.14575 13.04843 -2.10401 1.000 15.95586 162 PRO A CA 1
ATOM 643 C C . PRO A 1 99 ? 1.98794 13.20025 -0.60091 1.000 16.11987 162 PRO A C 1
ATOM 644 O O . PRO A 1 99 ? 0.85377 13.27538 -0.11362 1.000 17.86126 162 PRO A O 1
ATOM 648 N N . GLY A 1 100 ? 3.07221 13.23565 0.15254 1.000 14.02958 163 GLY A N 1
ATOM 649 C CA . GLY A 1 100 ? 2.97156 13.51833 1.56816 1.000 13.48292 163 GLY A CA 1
ATOM 650 C C . GLY A 1 100 ? 2.79433 12.27576 2.41317 1.000 12.77807 163 GLY A C 1
ATOM 651 O O . GLY A 1 100 ? 2.86772 11.13303 1.94865 1.000 13.05371 163 GLY A O 1
ATOM 652 N N . VAL A 1 101 ? 2.55326 12.52385 3.70373 1.000 11.39925 164 VAL A N 1
ATOM 653 C CA . VAL A 1 101 ? 2.34277 11.43387 4.64719 1.000 12.15036 164 VAL A CA 1
ATOM 654 C C . VAL A 1 101 ? 1.20156 10.54704 4.17109 1.000 12.74758 164 VAL A C 1
ATOM 655 O O . VAL A 1 101 ? 0.18902 11.03004 3.65528 1.000 12.52662 164 VAL A O 1
ATOM 659 N N . GLN A 1 102 ? 1.37590 9.23416 4.31263 1.000 12.06389 165 GLN A N 1
ATOM 660 C CA . GLN A 1 102 ? 0.32076 8.26836 4.03688 1.000 12.12021 165 GLN A CA 1
ATOM 661 C C . GLN A 1 102 ? 0.28988 7.22361 5.13762 1.000 10.89315 165 GLN A C 1
ATOM 662 O O . GLN A 1 102 ? 1.30627 6.95576 5.78528 1.000 13.59910 165 GLN A O 1
ATOM 668 N N . GLY A 1 103 ? -0.89424 6.64354 5.34369 1.000 11.63543 166 GLY A N 1
ATOM 669 C CA . GLY A 1 103 ? -1.06537 5.53893 6.26792 1.000 14.06728 166 GLY A CA 1
ATOM 670 C C . GLY A 1 103 ? -1.09858 5.90069 7.73295 1.000 12.32462 166 GLY A C 1
ATOM 671 O O . GLY A 1 103 ? -0.94670 5.01160 8.57997 1.000 12.69687 166 GLY A O 1
ATOM 672 N N . LEU A 1 104 ? -1.30271 7.17383 8.06465 1.000 11.09759 167 LEU A N 1
ATOM 673 C CA . LEU A 1 104 ? -1.25985 7.63425 9.44580 1.000 9.52943 167 LEU A CA 1
ATOM 674 C C . LEU A 1 104 ? -2.65528 7.58232 10.05649 1.000 12.23401 167 LEU A C 1
ATOM 675 O O . LEU A 1 104 ? -3.64091 7.95378 9.41418 1.000 11.88193 167 LEU A O 1
ATOM 680 N N . THR A 1 105 ? -2.72904 7.13004 11.30778 1.000 11.39262 168 THR A N 1
ATOM 681 C CA . THR A 1 105 ? -3.99840 6.97256 12.00665 1.000 13.08209 168 THR A CA 1
ATOM 682 C C . THR A 1 105 ? -3.76237 7.03570 13.50923 1.000 12.15861 168 THR A C 1
ATOM 683 O O . THR A 1 105 ? -2.62678 7.00104 13.98894 1.000 12.07972 168 THR A O 1
ATOM 687 N N . GLY A 1 106 ? -4.85455 7.16365 14.24782 1.000 13.89326 169 GLY A N 1
ATOM 688 C CA . GLY A 1 106 ? -4.78492 7.06779 15.69248 1.000 13.39295 169 GLY A CA 1
ATOM 689 C C . GLY A 1 106 ? -4.60814 8.40337 16.37743 1.000 12.51981 169 GLY A C 1
ATOM 690 O O . GLY A 1 106 ? -5.03419 9.43493 15.85139 1.000 13.63797 169 GLY A O 1
ATOM 691 N N . ASP A 1 107 ? -3.98774 8.39969 17.55727 1.000 12.67006 170 ASP A N 1
ATOM 692 C CA . ASP A 1 107 ? -3.77675 9.64891 18.27934 1.000 12.27336 170 ASP A CA 1
ATOM 693 C C . ASP A 1 107 ? -3.01368 10.64089 17.41268 1.000 14.03362 170 ASP A C 1
ATOM 694 O O . ASP A 1 107 ? -2.05987 10.27995 16.71863 1.000 13.12907 170 ASP A O 1
ATOM 699 N N . VAL A 1 108 ? -3.43980 11.90358 17.45243 1.000 12.85590 171 VAL A N 1
ATOM 700 C CA . VAL A 1 108 ? -2.80329 12.90884 16.60894 1.000 12.55245 171 VAL A CA 1
ATOM 701 C C . VAL A 1 108 ? -1.31445 13.02200 16.90907 1.000 13.09080 171 VAL A C 1
ATOM 702 O O . VAL A 1 108 ? -0.87637 12.93242 18.06523 1.000 13.93200 171 VAL A O 1
ATOM 706 N N . VAL A 1 109 ? -0.52889 13.20454 15.84809 1.000 12.15054 172 VAL A N 1
ATOM 707 C CA . VAL A 1 109 ? 0.87999 13.56831 15.93023 1.000 11.48580 172 VAL A CA 1
ATOM 708 C C . VAL A 1 109 ? 1.01541 15.00716 15.45853 1.000 11.94658 172 VAL A C 1
ATOM 709 O O . VAL A 1 109 ? 0.45869 15.38199 14.42212 1.000 13.12165 172 VAL A O 1
ATOM 713 N N . SER A 1 110 ? 1.76442 15.80169 16.20080 1.000 12.25504 173 SER A N 1
ATOM 714 C CA . SER A 1 110 ? 2.09745 17.15545 15.79872 1.000 12.11881 173 SER A CA 1
ATOM 715 C C . SER A 1 110 ? 3.54387 17.21801 15.31887 1.000 11.46748 173 SER A C 1
ATOM 716 O O . SER A 1 110 ? 4.39505 16.43488 15.74813 1.000 12.98065 173 SER A O 1
ATOM 719 N N . VAL A 1 111 ? 3.81476 18.12983 14.38822 1.000 10.47765 174 VAL A N 1
ATOM 720 C CA . VAL A 1 111 ? 5.17603 18.38723 13.94130 1.000 10.55456 174 VAL A CA 1
ATOM 721 C C . VAL A 1 111 ? 5.44235 19.87835 14.08482 1.000 11.48344 174 VAL A C 1
ATOM 722 O O . VAL A 1 111 ? 4.54996 20.70495 13.86453 1.000 12.00190 174 VAL A O 1
ATOM 726 N N . GLU A 1 112 ? 6.65799 20.22263 14.49201 1.000 11.62424 175 GLU A N 1
ATOM 727 C CA . GLU A 1 112 ? 7.15767 21.58238 14.30547 1.000 12.95789 175 GLU A CA 1
ATOM 728 C C . GLU A 1 112 ? 8.37332 21.55490 13.39648 1.000 11.40125 175 GLU A C 1
ATOM 729 O O . GLU A 1 112 ? 9.35304 20.85610 13.67960 1.000 13.15830 175 GLU A O 1
ATOM 735 N N . THR A 1 113 ? 8.28790 22.29578 12.29691 1.000 12.81954 176 THR A N 1
ATOM 736 C CA . THR A 1 113 ? 9.29944 22.32595 11.25351 1.000 11.85676 176 THR A CA 1
ATOM 737 C C . THR A 1 113 ? 9.86284 23.73524 11.19397 1.000 11.77056 176 THR A C 1
ATOM 738 O O . THR A 1 113 ? 9.10525 24.70843 11.14680 1.000 13.95416 176 THR A O 1
ATOM 742 N N . LYS A 1 114 ? 11.18372 23.84856 11.22161 1.000 11.53273 177 LYS A N 1
ATOM 743 C CA . LYS A 1 114 ? 11.81501 25.15634 11.13096 1.000 13.63448 177 LYS A CA 1
ATOM 744 C C . LYS A 1 114 ? 13.20822 25.00319 10.54615 1.000 13.73910 177 LYS A C 1
ATOM 745 O O . LYS A 1 114 ? 13.82357 23.93751 10.62318 1.000 15.04115 177 LYS A O 1
ATOM 751 N N . ARG A 1 115 ? 13.69461 26.08418 9.94837 1.000 12.96933 178 ARG A N 1
ATOM 752 C CA . ARG A 1 115 ? 15.09874 26.18208 9.59866 1.000 13.65730 178 ARG A CA 1
ATOM 753 C C . ARG A 1 115 ? 15.89035 26.53794 10.84547 1.000 16.26621 178 ARG A C 1
ATOM 754 O O . ARG A 1 115 ? 15.44328 27.34331 11.66809 1.000 18.66802 178 ARG A O 1
ATOM 756 N N . ILE A 1 116 ? 17.06573 25.93408 10.99042 1.000 18.33898 179 ILE A N 1
ATOM 757 C CA . ILE A 1 116 ? 17.96591 26.29080 12.08462 1.000 19.68550 179 ILE A CA 1
ATOM 758 C C . ILE A 1 116 ? 19.33601 26.61195 11.50043 1.000 22.28423 179 ILE A C 1
ATOM 759 O O . ILE A 1 116 ? 19.69472 26.08944 10.43447 1.000 22.33902 179 ILE A O 1
ATOM 764 N N . PRO A 1 117 ? 20.12836 27.46537 12.15217 1.000 22.62942 180 PRO A N 1
ATOM 765 C CA . PRO A 1 117 ? 21.42526 27.84014 11.56533 1.000 23.35624 180 PRO A CA 1
ATOM 766 C C . PRO A 1 117 ? 22.47824 26.75089 11.64888 1.000 25.66247 180 PRO A C 1
ATOM 767 O O . PRO A 1 117 ? 23.34059 26.67432 10.76500 1.000 28.24254 180 PRO A O 1
ATOM 771 N N . THR A 1 118 ? 22.44520 25.90870 12.67711 1.000 28.15940 181 THR A N 1
ATOM 772 C CA . THR A 1 118 ? 23.50796 24.93777 12.88436 1.000 32.02802 181 THR A CA 1
ATOM 773 C C . THR A 1 118 ? 22.93494 23.74876 13.61874 1.000 29.02218 181 THR A C 1
ATOM 774 O O . THR A 1 118 ? 22.05309 23.90840 14.47779 1.000 27.04974 181 THR A O 1
ATOM 778 N N . PRO A 1 119 ? 23.38506 22.53784 13.31566 1.000 29.17150 182 PRO A N 1
ATOM 779 C CA . PRO A 1 119 ? 22.85971 21.36826 14.00845 1.000 27.34887 182 PRO A CA 1
ATOM 780 C C . PRO A 1 119 ? 23.25719 21.37475 15.47811 1.000 23.84223 182 PRO A C 1
ATOM 781 O O . PRO A 1 119 ? 24.29309 21.92253 15.86678 1.000 25.00222 182 PRO A O 1
ATOM 785 N N . THR A 1 120 ? 22.38532 20.78997 16.30398 1.000 22.51064 183 THR A N 1
ATOM 786 C CA . THR A 1 120 ? 22.58197 20.74469 17.74492 1.000 21.80235 183 THR A CA 1
ATOM 787 C C . THR A 1 120 ? 22.54240 19.34391 18.33204 1.000 20.40187 183 THR A C 1
ATOM 788 O O . THR A 1 120 ? 23.08505 19.13936 19.42458 1.000 22.26851 183 THR A O 1
ATOM 792 N N . GLN A 1 121 ? 21.93005 18.38091 17.64893 1.000 16.49086 184 GLN A N 1
ATOM 793 C CA . GLN A 1 121 ? 21.69987 17.07673 18.24202 1.000 17.27573 184 GLN A CA 1
ATOM 794 C C . GLN A 1 121 ? 22.93533 16.19902 18.06310 1.000 15.57695 184 GLN A C 1
ATOM 795 O O . GLN A 1 121 ? 23.86022 16.52558 17.31024 1.000 16.23348 184 GLN A O 1
ATOM 801 N N . THR A 1 122 ? 22.95117 15.06181 18.76072 1.000 15.70402 185 THR A N 1
ATOM 802 C CA . THR A 1 122 ? 24.20678 14.35580 18.98060 1.000 15.23686 185 THR A CA 1
ATOM 803 C C . THR A 1 122 ? 24.28096 12.94726 18.39558 1.000 13.35666 185 THR A C 1
ATOM 804 O O . THR A 1 122 ? 25.26927 12.25618 18.64918 1.000 15.17811 185 THR A O 1
ATOM 808 N N . ASN A 1 123 ? 23.29183 12.49785 17.62274 1.000 13.04601 186 ASN A N 1
ATOM 809 C CA . ASN A 1 123 ? 23.33419 11.18093 16.98580 1.000 13.06591 186 ASN A CA 1
ATOM 810 C C . ASN A 1 123 ? 23.21343 11.36255 15.48105 1.000 13.43246 186 ASN A C 1
ATOM 811 O O . ASN A 1 123 ? 22.21581 11.90956 14.99937 1.000 16.11395 186 ASN A O 1
ATOM 816 N N . LEU A 1 124 ? 24.21457 10.88832 14.74323 1.000 11.69810 187 LEU A N 1
ATOM 817 C CA . LEU A 1 124 ? 24.23453 10.99955 13.28970 1.000 11.05034 187 LEU A CA 1
ATOM 818 C C . LEU A 1 124 ? 23.61840 9.74165 12.69885 1.000 11.59166 187 LEU A C 1
ATOM 819 O O . LEU A 1 124 ? 24.13741 8.63501 12.89693 1.000 16.39507 187 LEU A O 1
ATOM 824 N N . LEU A 1 125 ? 22.51162 9.90837 11.99159 1.000 11.38320 188 LEU A N 1
ATOM 825 C CA . LEU A 1 125 ? 21.79233 8.78458 11.42118 1.000 11.31538 188 LEU A CA 1
ATOM 826 C C . LEU A 1 125 ? 21.63876 8.95316 9.92107 1.000 11.20751 188 LEU A C 1
ATOM 827 O O . LEU A 1 125 ? 21.47068 10.06687 9.41351 1.000 12.26560 188 LEU A O 1
ATOM 832 N N . THR A 1 126 ? 21.67340 7.82305 9.22477 1.000 11.68525 189 THR A N 1
ATOM 833 C CA . THR A 1 126 ? 21.39925 7.74764 7.79794 1.000 11.98485 189 THR A CA 1
ATOM 834 C C . THR A 1 126 ? 20.17997 6.85150 7.64624 1.000 11.95242 189 THR A C 1
ATOM 835 O O . THR A 1 126 ? 20.18963 5.70800 8.11539 1.000 14.15644 189 THR A O 1
ATOM 839 N N . ILE A 1 127 ? 19.11934 7.36701 7.02622 1.000 11.62623 190 ILE A N 1
ATOM 840 C CA . ILE A 1 127 ? 17.89936 6.59031 6.83213 1.000 12.33007 190 ILE A CA 1
ATOM 841 C C . ILE A 1 127 ? 17.51013 6.62088 5.36126 1.000 12.23623 190 ILE A C 1
ATOM 842 O O . ILE A 1 127 ? 17.84220 7.55827 4.62658 1.000 12.51897 190 ILE A O 1
ATOM 847 N N . GLU A 1 128 ? 16.81420 5.57619 4.92404 1.000 11.07640 191 GLU A N 1
ATOM 848 C CA . GLU A 1 128 ? 16.49642 5.42124 3.51510 1.000 12.53525 191 GLU A CA 1
ATOM 849 C C . GLU A 1 128 ? 15.11909 4.80908 3.34360 1.000 13.10115 191 GLU A C 1
ATOM 850 O O . GLU A 1 128 ? 14.63998 4.05647 4.200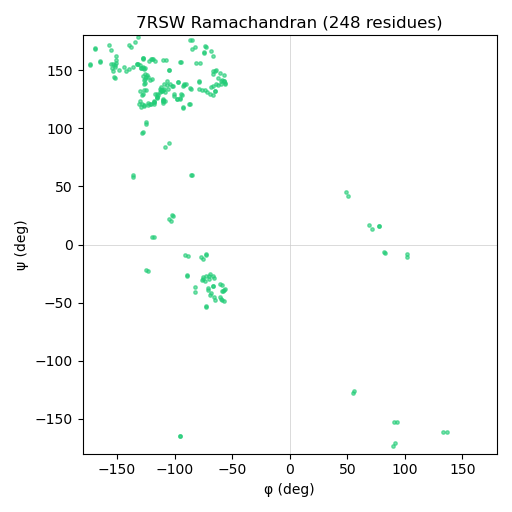38 1.000 16.21534 191 GLU A O 1
ATOM 856 N N . ASP A 1 129 ? 14.50274 5.12634 2.20374 1.000 13.65430 192 ASP A N 1
ATOM 857 C CA . ASP A 1 129 ? 13.29323 4.45047 1.77148 1.000 15.07184 192 ASP A CA 1
ATOM 858 C C . ASP A 1 129 ? 13.18949 4.56709 0.25998 1.000 13.27305 192 ASP A C 1
ATOM 859 O O . ASP A 1 129 ? 13.74760 5.48413 -0.35236 1.000 13.51716 192 ASP A O 1
ATOM 864 N N . SER A 1 130 ? 12.46566 3.62210 -0.33671 1.000 15.87738 193 SER A N 1
ATOM 865 C CA . SER A 1 130 ? 12.33492 3.54638 -1.79442 1.000 16.92476 193 SER A CA 1
ATOM 866 C C . SER A 1 130 ? 11.20045 4.44135 -2.30183 1.000 19.10146 193 SER A C 1
ATOM 867 O O . SER A 1 130 ? 10.23544 3.99770 -2.92558 1.000 22.76689 193 SER A O 1
ATOM 870 N N . ILE A 1 131 ? 11.32940 5.73280 -2.01528 1.000 18.39939 194 ILE A N 1
ATOM 871 C CA . ILE A 1 131 ? 10.33883 6.72994 -2.38754 1.000 16.43224 194 ILE A CA 1
ATOM 872 C C . ILE A 1 131 ? 11.08426 7.91848 -2.97385 1.000 17.67859 194 ILE A C 1
ATOM 873 O O . ILE A 1 131 ? 12.31378 7.96784 -2.96092 1.000 18.00599 194 ILE A O 1
ATOM 878 N N . GLN A 1 132 ? 10.32585 8.88842 -3.47905 1.000 16.24348 195 GLN A N 1
ATOM 879 C CA . GLN A 1 132 ? 10.89254 10.05953 -4.14686 1.000 17.91518 195 GLN A CA 1
ATOM 880 C C . GLN A 1 132 ? 10.78923 11.25986 -3.22291 1.000 17.22364 195 GLN A C 1
ATOM 881 O O . GLN A 1 132 ? 9.83729 12.03934 -3.29840 1.000 20.29445 195 GLN A O 1
ATOM 887 N N . CYS A 1 133 ? 11.79369 11.43126 -2.37666 1.000 14.79783 196 CYS A N 1
ATOM 888 C CA . CYS A 1 133 ? 11.81468 12.62443 -1.55121 1.000 13.33212 196 CYS A CA 1
ATOM 889 C C . CYS A 1 133 ? 12.35945 13.81823 -2.32368 1.000 15.01130 196 CYS A C 1
ATOM 890 O O . CYS A 1 133 ? 13.10885 13.68339 -3.30151 1.000 17.16863 196 CYS A O 1
ATOM 893 N N . PHE A 1 134 ? 11.97681 15.00278 -1.85729 1.000 13.03531 197 PHE A N 1
ATOM 894 C CA . PHE A 1 134 ? 12.66806 16.22190 -2.24961 1.000 13.62988 197 PHE A CA 1
ATOM 895 C C . PHE A 1 134 ? 14.12633 16.10950 -1.82580 1.000 14.25802 197 PHE A C 1
ATOM 896 O O . PHE A 1 134 ? 14.43310 15.61588 -0.73570 1.000 15.95069 197 PHE A O 1
ATOM 904 N N . THR A 1 135 ? 15.03363 16.54315 -2.69705 1.000 14.30262 198 THR A N 1
ATOM 905 C CA . THR A 1 135 ? 16.46041 16.38633 -2.46497 1.000 14.94296 198 THR A CA 1
ATOM 906 C C . THR A 1 135 ? 17.15264 17.73867 -2.41410 1.000 14.68678 198 THR A C 1
ATOM 907 O O . THR A 1 135 ? 16.81647 18.65469 -3.17267 1.000 16.74802 198 THR A O 1
ATOM 911 N N . TRP A 1 136 ? 18.13360 17.84703 -1.52397 1.000 15.05572 199 TRP A N 1
ATOM 912 C CA . TRP A 1 136 ? 18.99086 19.01788 -1.46328 1.000 16.24670 199 TRP A CA 1
ATOM 913 C C . TRP A 1 136 ? 20.32582 18.62275 -0.86485 1.000 16.03861 199 TRP A C 1
ATOM 914 O O . TRP A 1 136 ? 20.41720 17.66457 -0.08822 1.000 17.22357 199 TRP A O 1
ATOM 925 N N . ASP A 1 137 ? 21.35988 19.36117 -1.24895 1.000 19.88594 200 ASP A N 1
ATOM 926 C CA . ASP A 1 137 ? 22.71052 19.05583 -0.81601 1.000 25.40146 200 ASP A CA 1
ATOM 927 C C . ASP A 1 137 ? 23.07701 19.85922 0.42668 1.000 23.76910 200 ASP A C 1
ATOM 928 O O . ASP A 1 137 ? 22.51190 20.91849 0.71395 1.000 22.60021 200 ASP A O 1
ATOM 933 N N . MET A 1 138 ? 24.04590 19.32697 1.16539 1.000 25.00564 201 MET A N 1
ATOM 934 C CA . MET A 1 138 ? 24.57372 19.99171 2.34638 1.000 30.77761 201 MET A CA 1
ATOM 935 C C . MET A 1 138 ? 25.62400 21.03062 1.96947 1.000 32.71113 201 MET A C 1
ATOM 936 O O . MET A 1 138 ? 25.64266 22.12970 2.53248 1.000 34.44800 201 MET A O 1
ATOM 941 N N . ASN A 1 139 ? 26.49118 20.71015 1.01370 1.000 33.69896 202 ASN A N 1
ATOM 942 C CA . ASN A 1 139 ? 27.51130 21.65351 0.56509 1.000 33.31524 202 ASN A CA 1
ATOM 943 C C . ASN A 1 139 ? 27.04594 22.42466 -0.66528 1.000 33.74386 202 ASN A C 1
ATOM 944 O O . ASN A 1 139 ? 26.46698 21.85004 -1.58763 1.000 34.58925 202 ASN A O 1
ATOM 949 N N . PHE B 1 15 ? 26.78512 -28.50000 21.71671 1.000 25.69577 78 PHE B N 1
ATOM 950 C CA . PHE B 1 15 ? 26.01810 -27.36686 21.18322 1.000 23.01763 78 PHE B CA 1
ATOM 951 C C . PHE B 1 15 ? 24.59287 -27.36731 21.71888 1.000 22.67549 78 PHE B C 1
ATOM 952 O O . PHE B 1 15 ? 23.80567 -28.25017 21.38960 1.000 26.08865 78 PHE B O 1
ATOM 960 N N . ILE B 1 16 ? 24.24583 -26.36890 22.52371 1.000 18.68272 79 ILE B N 1
ATOM 961 C CA . ILE B 1 16 ? 22.96552 -26.33096 23.21938 1.000 18.13801 79 ILE B CA 1
ATOM 962 C C . ILE B 1 16 ? 22.13469 -25.16267 22.71038 1.000 14.44259 79 ILE B C 1
ATOM 963 O O . ILE B 1 16 ? 22.61332 -24.02113 22.68092 1.000 18.12057 79 ILE B O 1
ATOM 968 N N . MET B 1 17 ? 20.88414 -25.44307 22.33698 1.000 12.14030 80 MET B N 1
ATOM 969 C CA . MET B 1 17 ? 19.89784 -24.43214 21.96934 1.000 11.80375 80 MET B CA 1
ATOM 970 C C . MET B 1 17 ? 18.83596 -24.33333 23.05723 1.000 13.89163 80 MET B C 1
ATOM 971 O O . MET B 1 17 ? 18.36805 -25.35174 23.57623 1.000 15.86035 80 MET B O 1
ATOM 976 N N . TYR B 1 18 ? 18.43328 -23.11033 23.38282 1.000 11.03377 81 TYR B N 1
ATOM 977 C CA . TYR B 1 18 ? 17.44405 -22.85984 24.42258 1.000 11.34038 81 TYR B CA 1
ATOM 978 C C . TYR B 1 18 ? 16.11041 -22.46859 23.80185 1.000 11.09950 81 TYR B C 1
ATOM 979 O O . TYR B 1 18 ? 16.06098 -21.59033 22.93160 1.000 12.23788 81 TYR B O 1
ATOM 988 N N . SER B 1 19 ? 15.02908 -23.07597 24.28874 1.000 11.32142 82 SER B N 1
ATOM 989 C CA . SER B 1 19 ? 13.67231 -22.62868 24.00225 1.000 12.28681 82 SER B CA 1
ATOM 990 C C . SER B 1 19 ? 12.93406 -22.44959 25.31937 1.000 11.86545 82 SER B C 1
ATOM 991 O O . SER B 1 19 ? 13.15054 -23.21406 26.26514 1.000 14.38652 82 SER B O 1
ATOM 994 N N . GLY B 1 20 ? 12.04839 -21.45754 25.37843 1.000 11.61995 83 GLY B N 1
ATOM 995 C CA . GLY B 1 20 ? 11.26525 -21.21932 26.57025 1.000 11.89382 83 GLY B CA 1
ATOM 996 C C . GLY B 1 20 ? 11.20331 -19.74126 26.89188 1.000 9.56421 83 GLY B C 1
ATOM 997 O O . GLY B 1 20 ? 11.44185 -18.88463 26.03909 1.000 11.37656 83 GLY B O 1
ATOM 998 N N . THR B 1 21 ? 10.86172 -19.45488 28.14509 1.000 11.67574 84 THR B N 1
ATOM 999 C CA . THR B 1 21 ? 10.76955 -18.07807 28.60733 1.000 12.49881 84 THR B CA 1
ATOM 1000 C C . THR B 1 21 ? 12.14499 -17.42590 28.57542 1.000 10.97590 84 THR B C 1
ATOM 1001 O O . THR B 1 21 ? 13.13196 -17.99736 29.05196 1.000 12.22383 84 THR B O 1
ATOM 1005 N N . ILE B 1 22 ? 12.21544 -16.21819 28.01164 1.000 10.50910 85 ILE B N 1
ATOM 1006 C CA . ILE B 1 22 ? 13.46743 -15.47174 27.98153 1.000 10.73437 85 ILE B CA 1
ATOM 1007 C C . ILE B 1 22 ? 13.59044 -14.66870 29.26664 1.000 10.15826 85 ILE B C 1
ATOM 1008 O O . ILE B 1 22 ? 12.63115 -14.03830 29.72258 1.000 12.23199 85 ILE B O 1
ATOM 1013 N N . SER B 1 23 ? 14.77194 -14.70458 29.86304 1.000 11.75054 86 SER B N 1
ATOM 1014 C CA . SER B 1 23 ? 15.09615 -13.82406 30.97365 1.000 10.89311 86 SER B CA 1
ATOM 1015 C C . SER B 1 23 ? 16.52267 -13.34003 30.79404 1.000 11.35331 86 SER B C 1
ATOM 1016 O O . SER B 1 23 ? 17.25749 -13.81063 29.92635 1.000 12.13907 86 SER B O 1
ATOM 1019 N N . ASN B 1 24 ? 16.91739 -12.39181 31.62847 1.000 11.53125 87 ASN B N 1
ATOM 1020 C CA . ASN B 1 24 ? 18.24411 -11.81336 31.49908 1.000 9.77101 87 ASN B CA 1
ATOM 1021 C C . ASN B 1 24 ? 19.30582 -12.83749 31.87412 1.000 11.29887 87 ASN B C 1
ATOM 1022 O O . ASN B 1 24 ? 19.20046 -13.50773 32.90557 1.000 13.05668 87 ASN B O 1
ATOM 1027 N N . GLY B 1 25 ? 20.29770 -12.99913 30.99464 1.000 11.49122 88 GLY B N 1
ATOM 1028 C CA . GLY B 1 25 ? 21.30921 -14.03148 31.11730 1.000 12.13716 88 GLY B CA 1
ATOM 1029 C C . GLY B 1 25 ? 21.10879 -15.23208 30.21145 1.000 13.16427 88 GLY B C 1
ATOM 1030 O O . GLY B 1 25 ? 22.01293 -16.07111 30.12078 1.000 16.72297 88 GLY B O 1
ATOM 1031 N N . ILE B 1 26 ? 19.95112 -15.34319 29.55632 1.000 12.80206 89 ILE B N 1
ATOM 1032 C CA . ILE B 1 26 ? 19.70423 -16.42053 28.60112 1.000 12.00702 89 ILE B CA 1
ATOM 1033 C C . ILE B 1 26 ? 20.51184 -16.18258 27.33509 1.000 13.38969 89 ILE B C 1
ATOM 1034 O O . ILE B 1 26 ? 20.49628 -15.08373 26.76338 1.000 12.04192 89 ILE B O 1
ATOM 1039 N N . SER B 1 27 ? 21.21085 -17.21453 26.88414 1.000 13.37646 90 SER B N 1
ATOM 1040 C CA . SER B 1 27 ? 21.78265 -17.26528 25.54868 1.000 11.87181 90 SER B CA 1
ATOM 1041 C C . SER B 1 27 ? 21.03657 -18.33683 24.76723 1.000 11.77229 90 SER B C 1
ATOM 1042 O O . SER B 1 27 ? 20.80821 -19.43756 25.28062 1.000 12.33654 90 SER B O 1
ATOM 1045 N N . TYR B 1 28 ? 20.63271 -18.01041 23.53909 1.000 11.02316 91 TYR B N 1
ATOM 1046 C CA . TYR B 1 28 ? 19.86092 -18.96741 22.75322 1.000 10.94320 91 TYR B CA 1
ATOM 1047 C C . TYR B 1 28 ? 20.70575 -20.14503 22.31700 1.000 11.93401 91 TYR B C 1
ATOM 1048 O O . TYR B 1 28 ? 20.16472 -21.22763 22.07629 1.000 11.20096 91 TYR B O 1
ATOM 1057 N N . VAL B 1 29 ? 22.01447 -19.94380 22.18742 1.000 10.57847 92 VAL B N 1
ATOM 1058 C CA . VAL B 1 29 ? 22.97889 -21.01525 21.99975 1.000 11.78528 92 VAL B CA 1
ATOM 1059 C C . VAL B 1 29 ? 24.08810 -20.79339 23.01568 1.000 11.89368 92 VAL B C 1
ATOM 1060 O O . VAL B 1 29 ? 24.31029 -19.66834 23.47699 1.000 13.31654 92 VAL B O 1
ATOM 1064 N N . ASN B 1 30 ? 24.77768 -21.87471 23.38230 1.000 14.45845 93 ASN B N 1
ATOM 1065 C CA . ASN B 1 30 ? 25.87643 -21.75354 24.33206 1.000 14.65188 93 ASN B CA 1
ATOM 1066 C C . ASN B 1 30 ? 27.21208 -21.46568 23.66280 1.000 18.30662 93 ASN B C 1
ATOM 1067 O O . ASN B 1 30 ? 28.18426 -21.14496 24.35908 1.000 20.18726 93 ASN B O 1
ATOM 1072 N N . GLN B 1 31 ? 27.27280 -21.55277 22.33918 1.000 15.98936 94 GLN B N 1
ATOM 1073 C CA . GLN B 1 31 ? 28.49478 -21.34460 21.57689 1.000 17.77763 94 GLN B CA 1
ATOM 1074 C C . GLN B 1 31 ? 28.07998 -21.26223 20.11891 1.000 17.62249 94 GLN B C 1
ATOM 1075 O O . GLN B 1 31 ? 26.94554 -21.58647 19.76187 1.000 17.10014 94 GLN B O 1
ATOM 1081 N N . ALA B 1 32 ? 29.01224 -20.83233 19.27975 1.000 20.53008 95 ALA B N 1
ATOM 1082 C CA . ALA B 1 32 ? 28.72758 -20.75412 17.85816 1.000 25.12999 95 ALA B CA 1
ATOM 1083 C C . ALA B 1 32 ? 28.43121 -22.14461 17.31183 1.000 23.99568 95 ALA B C 1
ATOM 1084 O O . ALA B 1 32 ? 29.11274 -23.11472 17.67306 1.000 23.79703 95 ALA B O 1
ATOM 1086 N N . PRO B 1 33 ? 27.42491 -22.29637 16.45468 1.000 22.50903 96 PRO B N 1
ATOM 1087 C CA . PRO B 1 33 ? 27.22621 -23.57757 15.77529 1.000 24.38903 96 PRO B CA 1
ATOM 1088 C C . PRO B 1 33 ? 28.28505 -23.76856 14.70225 1.000 23.96474 96 PRO B C 1
ATOM 1089 O O . PRO B 1 33 ? 29.05576 -22.86351 14.37650 1.000 23.84026 96 PRO B O 1
ATOM 1093 N N . SER B 1 34 ? 28.31976 -24.98114 14.15915 1.000 26.32438 97 SER B N 1
ATOM 1094 C CA . SER B 1 34 ? 29.23595 -25.27531 13.07180 1.000 28.16607 97 SER B CA 1
ATOM 1095 C C . SER B 1 34 ? 28.85185 -24.47981 11.82926 1.000 26.53458 97 SER B C 1
ATOM 1096 O O . SER B 1 34 ? 27.72845 -23.98176 11.69898 1.000 23.15288 97 SER B O 1
ATOM 1099 N N . CYS B 1 35 ? 29.80567 -24.38237 10.90392 1.000 29.17701 98 CYS B N 1
ATOM 1100 C CA . CYS B 1 35 ? 29.58372 -23.67865 9.64965 1.000 30.45784 98 CYS B CA 1
ATOM 1101 C C . CYS B 1 35 ? 28.39212 -24.26526 8.90214 1.000 27.30558 98 CYS B C 1
ATOM 1102 O O . CYS B 1 35 ? 28.12868 -25.47082 8.94593 1.000 26.66938 98 CYS B O 1
ATOM 1105 N N . GLY B 1 36 ? 27.66786 -23.38979 8.20777 1.000 24.83697 99 GLY B N 1
ATOM 1106 C CA . GLY B 1 36 ? 26.52612 -23.78384 7.41656 1.000 22.65715 99 GLY B CA 1
ATOM 1107 C C . GLY B 1 36 ? 25.23946 -23.96599 8.18350 1.000 21.97066 99 GLY B C 1
ATOM 1108 O O . GLY B 1 36 ? 24.19845 -24.19927 7.55905 1.000 23.77170 99 GLY B O 1
ATOM 1109 N N . THR B 1 37 ? 25.26935 -23.87749 9.51067 1.000 20.87338 100 THR B N 1
ATOM 1110 C CA . THR B 1 37 ? 24.05304 -24.02948 10.29429 1.000 18.45483 100 THR B CA 1
ATOM 1111 C C . THR B 1 37 ? 23.10504 -22.86861 10.02756 1.000 16.96157 100 THR B C 1
ATOM 1112 O O . THR B 1 37 ? 23.51502 -21.70572 9.96411 1.000 17.66665 100 THR B O 1
ATOM 1116 N N . VAL B 1 38 ? 21.82994 -23.19283 9.86274 1.000 15.99448 101 VAL B N 1
ATOM 1117 C CA . VAL B 1 38 ? 20.75661 -22.20868 9.81736 1.000 14.00997 101 VAL B CA 1
ATOM 1118 C C . VAL B 1 38 ? 19.93954 -22.38326 11.09141 1.000 14.85843 101 VAL B C 1
ATOM 1119 O O . VAL B 1 38 ? 19.43093 -23.47752 11.36280 1.000 15.89945 101 VAL B O 1
ATOM 1123 N N . LEU B 1 39 ? 19.82932 -21.31845 11.88195 1.000 12.32234 102 LEU B N 1
ATOM 1124 C CA . LEU B 1 39 ? 19.10771 -21.35650 13.15013 1.000 11.85621 102 LEU B CA 1
ATOM 1125 C C . LEU B 1 39 ? 17.80738 -20.57117 13.02675 1.000 9.28894 102 LEU B C 1
ATOM 1126 O O . LEU B 1 39 ? 17.82058 -19.38520 12.68340 1.000 12.27740 102 LEU B O 1
ATOM 1131 N N . SER B 1 40 ? 16.68883 -21.22677 13.31717 1.000 10.29799 103 SER B N 1
ATOM 1132 C CA . SER B 1 40 ? 15.38796 -20.56948 13.36134 1.000 11.00345 103 SER B CA 1
ATOM 1133 C C . SER B 1 40 ? 15.08866 -20.15385 14.79907 1.000 10.13937 103 SER B C 1
ATOM 1134 O O . SER B 1 40 ? 15.22072 -20.96572 15.72494 1.000 10.77355 103 SER B O 1
ATOM 1137 N N . LEU B 1 41 ? 14.71144 -18.88625 14.99014 1.000 11.42181 104 LEU B N 1
ATOM 1138 C CA . LEU B 1 41 ? 14.31112 -18.38382 16.30175 1.000 9.92091 104 LEU B CA 1
ATOM 1139 C C . LEU B 1 41 ? 12.99176 -17.65028 16.14152 1.000 10.79105 104 LEU B C 1
ATOM 1140 O O . LEU B 1 41 ? 12.89698 -16.70338 15.35270 1.000 10.80382 104 LEU B O 1
ATOM 1145 N N . LYS B 1 42 ? 11.96615 -18.09664 16.85554 1.000 10.49484 105 LYS B N 1
ATOM 1146 C CA . LYS B 1 42 ? 10.66744 -17.44445 16.78927 1.000 12.50073 105 LYS B CA 1
ATOM 1147 C C . LYS B 1 42 ? 10.35514 -16.85505 18.15837 1.000 11.83538 105 LYS B C 1
ATOM 1148 O O . LYS B 1 42 ? 10.42723 -17.55502 19.17640 1.000 12.25374 105 LYS B O 1
ATOM 1154 N N . PHE B 1 43 ? 10.02566 -15.56890 18.17839 1.000 11.18745 106 PHE B N 1
ATOM 1155 C CA . PHE B 1 43 ? 9.85764 -14.80806 19.41008 1.000 9.77765 106 PHE B CA 1
ATOM 1156 C C . PHE B 1 43 ? 8.39552 -14.42448 19.56915 1.000 10.42705 106 PHE B C 1
ATOM 1157 O O . PHE B 1 43 ? 7.78716 -13.88612 18.63525 1.000 11.77958 106 PHE B O 1
ATOM 1165 N N . THR B 1 44 ? 7.84848 -14.67594 20.75589 1.000 10.70942 107 THR B N 1
ATOM 1166 C CA . THR B 1 44 ? 6.44730 -14.39186 21.06151 1.000 12.16024 107 THR B CA 1
ATOM 1167 C C . THR B 1 44 ? 6.39422 -13.55989 22.34183 1.000 10.61820 107 THR B C 1
ATOM 1168 O O . THR B 1 44 ? 6.45001 -14.11255 23.45019 1.000 11.61859 107 THR B O 1
ATOM 1172 N N . PRO B 1 45 ? 6.29036 -12.23786 22.22071 1.000 11.09126 108 PRO B N 1
ATOM 1173 C CA . PRO B 1 45 ? 6.15508 -11.38620 23.40661 1.000 12.01187 108 PRO B CA 1
ATOM 1174 C C . PRO B 1 45 ? 4.71007 -11.24396 23.85012 1.000 11.97417 108 PRO B C 1
ATOM 1175 O O . PRO B 1 45 ? 3.78264 -11.74063 23.19686 1.000 12.82275 108 PRO B O 1
ATOM 1179 N N . GLY B 1 46 ? 4.52113 -10.54843 24.96911 1.000 10.75835 109 GLY B N 1
ATOM 1180 C CA . GLY B 1 46 ? 3.21413 -10.10739 25.39830 1.000 12.40048 109 GLY B CA 1
ATOM 1181 C C . GLY B 1 46 ? 2.96329 -8.68985 24.93258 1.000 14.41496 109 GLY B C 1
ATOM 1182 O O . GLY B 1 46 ? 3.66608 -8.15517 24.07517 1.000 18.54998 109 GLY B O 1
ATOM 1183 N N . ASN B 1 47 ? 1.94238 -8.06753 25.52792 1.000 17.27586 110 ASN B N 1
ATOM 1184 C CA . ASN B 1 47 ? 1.53465 -6.73867 25.08345 1.000 20.43992 110 ASN B CA 1
ATOM 1185 C C . ASN B 1 47 ? 2.53188 -5.66318 25.49082 1.000 18.19175 110 ASN B C 1
ATOM 1186 O O . ASN B 1 47 ? 2.64540 -4.63695 24.80670 1.000 20.59422 110 ASN B O 1
ATOM 1188 N N . SER B 1 4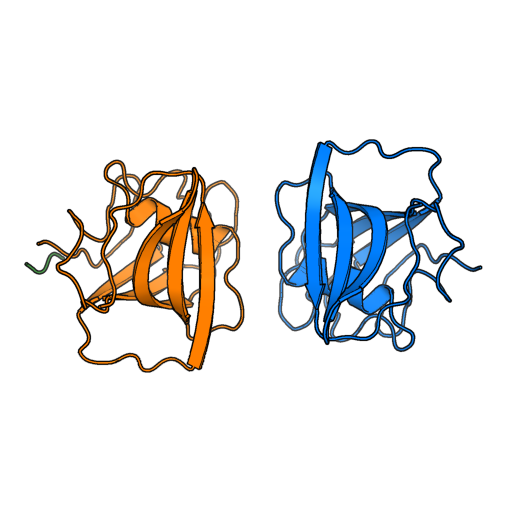8 ? 3.26973 -5.87926 26.58024 1.000 15.36687 111 SER B N 1
ATOM 1189 C CA . SER B 1 48 ? 4.17065 -4.87390 27.12815 1.000 19.80164 111 SER B CA 1
ATOM 1190 C C . SER B 1 48 ? 5.50689 -5.50610 27.52583 1.000 16.89835 111 SER B C 1
ATOM 1191 O O . SER B 1 48 ? 5.95076 -5.43752 28.66641 1.000 19.05791 111 SER B O 1
ATOM 1194 N N . SER B 1 49 ? 6.16592 -6.12543 26.55360 1.000 13.54684 112 SER B N 1
ATOM 1195 C CA . SER B 1 49 ? 7.49545 -6.69568 26.72328 1.000 12.20886 112 SER B CA 1
ATOM 1196 C C . SER B 1 49 ? 8.51531 -5.66811 26.25992 1.000 11.67531 112 SER B C 1
ATOM 1197 O O . SER B 1 49 ? 8.43709 -5.19292 25.12382 1.000 13.47779 112 SER B O 1
ATOM 1200 N N . LEU B 1 50 ? 9.47888 -5.34555 27.12028 1.000 11.69036 113 LEU B N 1
ATOM 1201 C CA . LEU B 1 50 ? 10.44409 -4.28592 26.85340 1.000 11.89421 113 LEU B CA 1
ATOM 1202 C C . LEU B 1 50 ? 11.86529 -4.79175 27.01577 1.000 11.67401 113 LEU B C 1
ATOM 1203 O O . LEU B 1 50 ? 12.17473 -5.50390 27.97766 1.000 12.71344 113 LEU B O 1
ATOM 1208 N N . ILE B 1 51 ? 12.74081 -4.38756 26.09736 1.000 11.33859 114 ILE B N 1
ATOM 1209 C CA . ILE B 1 51 ? 14.18023 -4.60057 26.24621 1.000 11.11380 114 ILE B CA 1
ATOM 1210 C C . ILE B 1 51 ? 14.86439 -3.24441 26.15694 1.000 14.88519 114 ILE B C 1
ATOM 1211 O O . ILE B 1 51 ? 14.71195 -2.53165 25.15886 1.000 14.32884 114 ILE B O 1
ATOM 1216 N N . GLU B 1 52 ? 15.56750 -2.86973 27.22371 1.000 13.63188 115 GLU B N 1
ATOM 1217 C CA . GLU B 1 52 ? 16.20980 -1.56274 27.31352 1.000 16.72476 115 GLU B CA 1
ATOM 1218 C C . GLU B 1 52 ? 15.21848 -0.46366 26.92953 1.000 16.41835 115 GLU B C 1
ATOM 1219 O O . GLU B 1 52 ? 15.50654 0.43974 26.14063 1.000 20.13464 115 GLU B O 1
ATOM 1225 N N . ASN B 1 53 ? 14.01048 -0.59058 27.48584 1.000 14.20088 116 ASN B N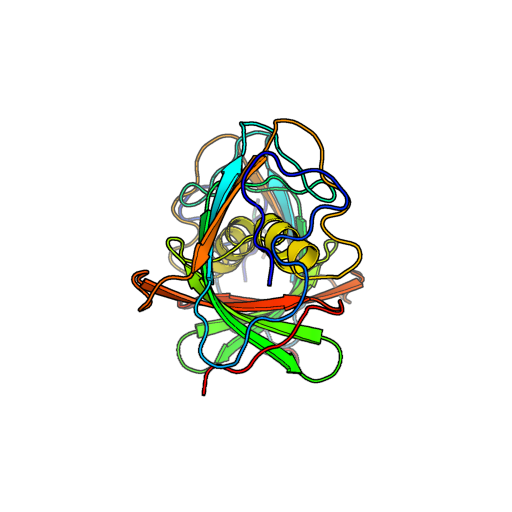 1
ATOM 1226 C CA . ASN B 1 53 ? 12.90748 0.35270 27.32711 1.000 15.37842 116 ASN B CA 1
ATOM 1227 C C . ASN B 1 53 ? 12.31364 0.39536 25.92515 1.000 13.66434 116 ASN B C 1
ATOM 1228 O O . ASN B 1 53 ? 11.57240 1.33047 25.59858 1.000 16.20290 116 ASN B O 1
ATOM 1233 N N . LEU B 1 54 ? 12.57785 -0.61511 25.10409 1.000 13.95904 117 LEU B N 1
ATOM 1234 C CA . LEU B 1 54 ? 12.06532 -0.68325 23.74034 1.000 15.86958 117 LEU B CA 1
ATOM 1235 C C . LEU B 1 54 ? 11.04798 -1.81015 23.62607 1.000 13.16394 117 LEU B C 1
ATOM 1236 O O . LEU B 1 54 ? 11.30273 -2.93795 24.05776 1.000 12.48671 117 LEU B O 1
ATOM 1241 N N . HIS B 1 55 ? 9.91056 -1.50784 23.02219 1.000 14.67690 118 HIS B N 1
ATOM 1242 C CA . HIS B 1 55 ? 8.81294 -2.45712 22.95192 1.000 13.94449 118 HIS B CA 1
ATOM 1243 C C . HIS B 1 55 ? 9.09869 -3.53840 21.90854 1.000 11.35809 118 HIS B C 1
ATOM 1244 O O . HIS B 1 55 ? 9.49269 -3.23360 20.77747 1.000 11.99251 118 HIS B O 1
ATOM 1251 N N . ILE B 1 56 ? 8.88478 -4.80265 22.28811 1.000 11.47919 119 ILE B N 1
ATOM 1252 C CA . ILE B 1 56 ? 9.15424 -5.96789 21.43697 1.000 10.74622 119 ILE B CA 1
ATOM 1253 C C . ILE B 1 56 ? 7.85614 -6.46633 20.81272 1.000 11.81868 119 ILE B C 1
ATOM 1254 O O . ILE B 1 56 ? 6.87071 -6.71687 21.52118 1.000 13.20364 119 ILE B O 1
ATOM 1259 N N . GLU B 1 57 ? 7.86131 -6.64943 19.49755 1.000 10.26347 120 GLU B N 1
ATOM 1260 C CA . GLU B 1 57 ? 6.77311 -7.27783 18.77053 1.000 10.65469 120 GLU B CA 1
ATOM 1261 C C . GLU B 1 57 ? 7.21861 -8.64741 18.27077 1.000 11.04487 120 GLU B C 1
ATOM 1262 O O . GLU B 1 57 ? 8.42401 -8.92281 18.17622 1.000 11.64445 120 GLU B O 1
ATOM 1268 N N . PRO B 1 58 ? 6.28086 -9.54581 17.96287 1.000 10.60497 121 PRO B N 1
ATOM 1269 C CA . PRO B 1 58 ? 6.66736 -10.89657 17.53753 1.000 12.07048 121 PRO B CA 1
ATOM 1270 C C . PRO B 1 58 ? 7.41708 -10.87365 16.21386 1.000 11.71642 121 PRO B C 1
ATOM 1271 O O . PRO B 1 58 ? 7.20198 -10.01031 15.36274 1.000 14.09434 121 PRO B O 1
ATOM 1275 N N . TYR B 1 59 ? 8.31351 -11.84168 16.05397 1.000 10.11916 122 TYR B N 1
ATOM 1276 C CA . TYR B 1 59 ? 9.07617 -11.98208 14.82439 1.000 10.37501 122 TYR B CA 1
ATOM 1277 C C . TYR B 1 59 ? 9.70928 -13.35794 14.79665 1.000 9.27551 122 TYR B C 1
ATOM 1278 O O . TYR B 1 59 ? 9.90592 -13.99824 15.83285 1.000 12.23199 122 TYR B O 1
ATOM 1287 N N . LYS B 1 60 ? 10.03284 -13.79408 13.58776 1.000 11.36270 123 LYS B N 1
ATOM 1288 C CA . LYS B 1 60 ? 10.69828 -15.06211 13.34801 1.000 13.26702 123 LYS B CA 1
ATOM 1289 C C . LYS B 1 60 ? 11.88787 -14.79390 12.44126 1.000 11.82051 123 LYS B C 1
ATOM 1290 O O . LYS B 1 60 ? 11.75614 -14.08914 11.43433 1.000 13.07220 123 LYS B O 1
ATOM 1296 N N . VAL B 1 61 ? 13.05243 -15.32507 12.81209 1.000 10.44861 124 VAL B N 1
ATOM 1297 C CA 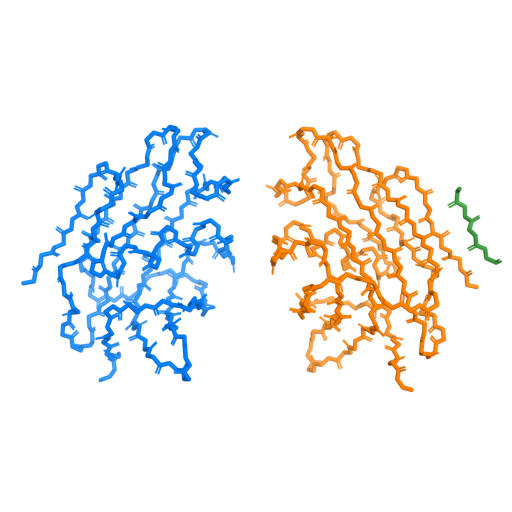. VAL B 1 61 ? 14.26753 -15.15607 12.02503 1.000 11.22250 124 VAL B CA 1
ATOM 1298 C C . VAL B 1 61 ? 14.87610 -16.51595 11.72201 1.000 10.87270 124 VAL B C 1
ATOM 1299 O O . VAL B 1 61 ? 14.73715 -17.47352 12.48676 1.000 11.63907 124 VAL B O 1
ATOM 1303 N N . GLU B 1 62 ? 15.56813 -16.58780 10.59328 1.000 11.39786 125 GLU B N 1
ATOM 1304 C CA . GLU B 1 62 ? 16.36771 -17.75124 10.23013 1.000 10.97360 125 GLU B CA 1
ATOM 1305 C C . GLU B 1 62 ? 17.76560 -17.20666 9.97271 1.000 9.23092 125 GLU B C 1
ATOM 1306 O O . GLU B 1 62 ? 18.00102 -16.53624 8.96456 1.000 10.42154 125 GLU B O 1
ATOM 1312 N N . VAL B 1 63 ? 18.66897 -17.42574 10.92119 1.000 10.78389 126 VAL B N 1
ATOM 1313 C CA . VAL B 1 63 ? 19.99178 -16.80572 10.88121 1.000 10.59623 126 VAL B CA 1
ATOM 1314 C C . VAL B 1 63 ? 20.93313 -17.67261 10.05623 1.000 11.17168 126 VAL B C 1
ATOM 1315 O O . VAL B 1 63 ? 21.15149 -18.84986 10.36714 1.000 11.58543 126 VAL B O 1
ATOM 1319 N N . LEU B 1 64 ? 21.48241 -17.08845 8.99210 1.000 11.51994 127 LEU B N 1
ATOM 1320 C CA . LEU B 1 64 ? 22.38236 -17.80255 8.09534 1.000 12.13003 127 LEU B CA 1
ATOM 1321 C C . LEU B 1 64 ? 23.83527 -17.71092 8.52675 1.000 13.68750 127 LEU B C 1
ATOM 1322 O O . LEU B 1 64 ? 24.62851 -18.60092 8.20254 1.000 14.84292 127 LEU B O 1
ATOM 1327 N N . LYS B 1 65 ? 24.20034 -16.64641 9.23442 1.000 13.15153 128 LYS B N 1
ATOM 1328 C CA . LYS B 1 65 ? 25.55696 -16.46868 9.72577 1.000 13.46312 128 LYS B CA 1
ATOM 1329 C C . LYS B 1 65 ? 25.58253 -15.25030 10.62634 1.000 10.91680 128 LYS B C 1
ATOM 1330 O O . LYS B 1 65 ? 24.73230 -14.36204 10.51655 1.000 11.33400 128 LYS B O 1
ATOM 1336 N N . ILE B 1 66 ? 26.55458 -15.23067 11.52683 1.000 11.95020 129 ILE B N 1
ATOM 1337 C CA . ILE B 1 66 ? 26.91252 -14.02634 12.25970 1.000 10.90266 129 ILE B CA 1
ATOM 1338 C C . ILE B 1 66 ? 28.41078 -13.85546 12.09427 1.000 11.81353 129 ILE B C 1
ATOM 1339 O O . ILE B 1 66 ? 29.17621 -14.80053 12.31631 1.000 13.75062 129 ILE B O 1
ATOM 1344 N N . GLU B 1 67 ? 28.82233 -12.66942 11.67553 1.000 13.24564 130 GLU B N 1
ATOM 1345 C CA . GLU B 1 67 ? 30.21597 -12.37477 11.41924 1.000 13.11172 130 GLU B CA 1
ATOM 1346 C C . GLU B 1 67 ? 30.61248 -11.20415 12.28682 1.000 13.49262 130 GLU B C 1
ATOM 1347 O O . GLU B 1 67 ? 29.77193 -10.40752 12.70672 1.000 17.29192 130 GLU B O 1
ATOM 1353 N N . HIS B 1 68 ? 31.90575 -11.08009 12.53207 1.000 12.28689 131 HIS B N 1
ATOM 1354 C CA . HIS B 1 68 ? 32.42155 -9.84251 13.07815 1.000 14.99652 131 HIS B CA 1
ATOM 1355 C C . HIS B 1 68 ? 32.96998 -9.03348 11.91723 1.000 17.03663 131 HIS B C 1
ATOM 1356 O O . HIS B 1 68 ? 33.76411 -9.54481 11.12287 1.000 18.42412 131 HIS B O 1
ATOM 1363 N N . VAL B 1 69 ? 32.49272 -7.79898 11.79080 1.000 17.01683 132 VAL B N 1
ATOM 1364 C CA . VAL B 1 69 ? 32.85679 -6.90727 10.69926 1.000 19.60083 132 VAL B CA 1
ATOM 1365 C C . VAL B 1 69 ? 33.28192 -5.61052 11.36026 1.000 19.28911 132 VAL B C 1
ATOM 1366 O O . VAL B 1 69 ? 32.48288 -4.98473 12.06648 1.000 19.19436 132 VAL B O 1
ATOM 1370 N N . GLY B 1 70 ? 34.52874 -5.21878 11.15521 1.000 21.91902 133 GLY B N 1
ATOM 1371 C CA . GLY B 1 70 ? 35.03788 -4.08502 11.90255 1.000 23.84022 133 GLY B CA 1
ATOM 1372 C C . GLY B 1 70 ? 34.88306 -4.34460 13.38871 1.000 24.83125 133 GLY B C 1
ATOM 1373 O O . GLY B 1 70 ? 35.29499 -5.39119 13.90708 1.000 29.55492 133 GLY B O 1
ATOM 1374 N N . ASP B 1 71 ? 34.23983 -3.40951 14.09122 1.000 21.21188 134 ASP B N 1
ATOM 1375 C CA . ASP B 1 71 ? 34.02957 -3.52068 15.52972 1.000 21.37788 134 ASP B CA 1
ATOM 1376 C C . ASP B 1 71 ? 32.59783 -3.89689 15.90529 1.000 20.36920 134 ASP B C 1
ATOM 1377 O O . ASP B 1 71 ? 32.17254 -3.64927 17.03597 1.000 21.91234 134 ASP B O 1
ATOM 1382 N N . VAL B 1 72 ? 31.84210 -4.49753 14.98925 1.000 15.94965 135 VAL B N 1
ATOM 1383 C CA . VAL B 1 72 ? 30.46900 -4.88363 15.27622 1.000 12.74252 135 VAL B CA 1
ATOM 1384 C C . VAL B 1 72 ? 30.26352 -6.35122 14.93093 1.000 12.63341 135 VAL B C 1
ATOM 1385 O O . VAL B 1 72 ? 31.02815 -6.95181 14.17451 1.000 13.49471 135 VAL B O 1
ATOM 1389 N N . SER B 1 73 ? 29.21461 -6.92619 15.51330 1.000 12.60826 136 SER B N 1
ATOM 1390 C CA . SER B 1 73 ? 28.68447 -8.20415 15.05473 1.000 11.62442 136 SER B CA 1
ATOM 1391 C C . SER B 1 73 ? 27.59364 -7.93827 14.02994 1.000 12.56291 136 SER B C 1
ATOM 1392 O O . SER B 1 73 ? 26.77797 -7.02793 14.19746 1.000 13.54039 136 SER B O 1
ATOM 1395 N N . ARG B 1 74 ? 27.60072 -8.72000 12.95271 1.000 11.04280 137 ARG B N 1
ATOM 1396 C CA . ARG B 1 74 ? 26.65150 -8.56221 11.85840 1.000 10.97300 137 ARG B CA 1
ATOM 1397 C C . ARG B 1 74 ? 25.97888 -9.89966 11.61170 1.000 11.24247 137 ARG B C 1
ATOM 1398 O O . ARG B 1 74 ? 26.65208 -10.87480 11.26514 1.000 11.04437 137 ARG B O 1
ATOM 1406 N N . ALA B 1 75 ? 24.65852 -9.93733 11.75704 1.000 10.70950 138 ALA B N 1
ATOM 1407 C CA . ALA B 1 75 ? 23.88707 -11.13357 11.45621 1.000 11.23530 138 ALA B CA 1
ATOM 1408 C C . ALA B 1 75 ? 23.20039 -10.97554 10.10560 1.000 10.57726 138 ALA B C 1
ATOM 1409 O O . ALA B 1 75 ? 22.66055 -9.91021 9.78430 1.000 11.89799 138 ALA B O 1
ATOM 1411 N N . THR B 1 76 ? 23.25645 -12.03122 9.30182 1.000 10.12871 139 THR B N 1
ATOM 1412 C CA . THR B 1 76 ? 22.54584 -12.10609 8.03254 1.000 10.12555 139 THR B CA 1
ATOM 1413 C C . THR B 1 76 ? 21.44151 -13.13277 8.21421 1.000 11.04581 139 THR B C 1
ATOM 1414 O O . THR B 1 76 ? 21.71095 -14.26734 8.62100 1.000 11.72905 139 THR B O 1
ATOM 1418 N N . LEU B 1 77 ? 20.20390 -12.73050 7.95045 1.000 10.45101 140 LEU B N 1
ATOM 1419 C CA . LEU B 1 77 ? 19.07988 -13.57356 8.32432 1.000 10.29407 140 LEU B CA 1
ATOM 1420 C C . LEU B 1 77 ? 17.91314 -13.35621 7.37560 1.000 9.94958 140 LEU B C 1
ATOM 1421 O O . LEU B 1 77 ? 17.82330 -12.34178 6.67669 1.000 11.39727 140 LEU B O 1
ATOM 1426 N N . LEU B 1 78 ? 17.03017 -14.34411 7.34535 1.000 10.09154 141 LEU B N 1
ATOM 1427 C CA . LEU B 1 78 ? 15.72104 -14.20853 6.72774 1.000 10.36266 141 LEU B CA 1
ATOM 1428 C C . LEU B 1 78 ? 14.65794 -14.06201 7.79998 1.000 12.28512 141 LEU B C 1
ATOM 1429 O O . LEU B 1 78 ? 14.70348 -14.73234 8.83557 1.000 15.48401 141 LEU B O 1
ATOM 1434 N N . SER B 1 79 ? 13.72046 -13.15802 7.56499 1.000 12.73034 142 SER B N 1
ATOM 1435 C CA . SER B 1 79 ? 12.71648 -12.85903 8.56691 1.000 12.31844 142 SER B CA 1
ATOM 1436 C C . SER B 1 79 ? 11.33730 -12.84828 7.92878 1.000 12.06442 142 SER B C 1
ATOM 1437 O O . SER B 1 79 ? 11.19169 -12.62060 6.72313 1.000 13.08921 142 SER B O 1
ATOM 1440 N N . ASP B 1 80 ? 10.32232 -13.09162 8.76201 1.000 11.06460 143 ASP B N 1
ATOM 1441 C CA . ASP B 1 80 ? 8.93976 -12.97888 8.32066 1.000 13.41377 143 ASP B CA 1
ATOM 1442 C C . ASP B 1 80 ? 8.46657 -11.53720 8.21739 1.000 14.32591 143 ASP B C 1
ATOM 1443 O O . ASP B 1 80 ? 7.39241 -11.29600 7.65460 1.000 17.64177 143 ASP B O 1
ATOM 1448 N N . ILE B 1 81 ? 9.23739 -10.58168 8.73620 1.000 13.67031 144 ILE B N 1
ATOM 1449 C CA . ILE B 1 81 ? 8.85922 -9.17668 8.69281 1.000 15.04346 144 ILE B CA 1
ATOM 1450 C C . ILE B 1 81 ? 9.91733 -8.37822 7.93137 1.000 14.91906 144 ILE B C 1
ATOM 1451 O O . ILE B 1 81 ? 11.06910 -8.80034 7.77032 1.000 15.01519 144 ILE B O 1
ATOM 1456 N N . VAL B 1 82 ? 9.50415 -7.20149 7.46057 1.000 17.71857 145 VAL B N 1
ATOM 1457 C CA . VAL B 1 82 ? 10.28559 -6.47042 6.46917 1.000 18.55000 145 VAL B CA 1
ATOM 1458 C C . VAL B 1 82 ? 11.49717 -5.78688 7.09271 1.000 18.13010 145 VAL B C 1
ATOM 1459 O O . VAL B 1 82 ? 12.53240 -5.63207 6.43861 1.000 19.01321 145 VAL B O 1
ATOM 1463 N N . SER B 1 83 ? 11.40033 -5.37864 8.35412 1.000 16.16391 146 SER B N 1
ATOM 1464 C CA . SER B 1 83 ? 12.51733 -4.76474 9.05371 1.000 15.10934 146 SER B CA 1
ATOM 1465 C C . SER B 1 83 ? 12.39643 -5.13061 10.52314 1.000 14.75314 146 SER B C 1
ATOM 1466 O O . SER B 1 83 ? 11.29298 -5.35536 11.02720 1.000 15.77816 146 SER B O 1
ATOM 1469 N N . LEU B 1 84 ? 13.53332 -5.22202 11.20188 1.000 12.83537 147 LEU B N 1
ATOM 1470 C CA . LEU B 1 84 ? 13.53758 -5.46343 12.63767 1.000 13.36909 147 LEU B CA 1
ATOM 1471 C C . LEU B 1 84 ? 13.69354 -4.14105 13.36972 1.000 11.50640 147 LEU B C 1
ATOM 1472 O O . LEU B 1 84 ? 14.48462 -3.28282 12.96771 1.000 13.30146 147 LEU B O 1
ATOM 1477 N N . SER B 1 85 ? 12.95727 -3.99695 14.46587 1.000 11.70800 148 SER B N 1
ATOM 1478 C CA . SER B 1 85 ? 13.12804 -2.84269 15.32632 1.000 11.60519 148 SER B CA 1
ATOM 1479 C C . SER B 1 85 ? 14.42077 -2.98441 16.11875 1.000 11.67798 148 SER B C 1
ATOM 1480 O O . SER B 1 85 ? 15.00071 -4.06777 16.21533 1.000 10.71836 148 SER B O 1
ATOM 1483 N N . THR B 1 86 ? 14.87078 -1.87680 16.71333 1.000 11.30742 149 THR B N 1
ATOM 1484 C CA . THR B 1 86 ? 16.02501 -1.96197 17.60136 1.000 12.41130 149 THR B CA 1
ATOM 1485 C C . THR B 1 86 ? 15.77716 -2.96743 18.72264 1.000 12.06751 149 THR B C 1
ATOM 1486 O O . THR B 1 86 ? 16.67278 -3.74101 19.08307 1.000 11.74425 149 THR B O 1
ATOM 1490 N N . ALA B 1 87 ? 14.54866 -3.00608 19.24906 1.000 10.42244 150 ALA B N 1
ATOM 1491 C CA . ALA B 1 87 ? 14.20592 -3.98267 20.28135 1.000 10.37964 150 ALA B CA 1
ATOM 1492 C C . ALA B 1 87 ? 14.40477 -5.40747 19.77829 1.000 9.25308 150 ALA B C 1
ATOM 1493 O O . ALA B 1 87 ? 14.99911 -6.24601 20.46749 1.000 9.75984 150 ALA B O 1
ATOM 1495 N N . GLN B 1 88 ? 13.90283 -5.70038 18.57332 1.000 8.67514 151 GLN B N 1
ATOM 1496 C CA . GLN B 1 88 ? 14.02988 -7.04697 18.02548 1.000 9.11253 151 GLN B CA 1
ATOM 1497 C C . GLN B 1 88 ? 15.48631 -7.38779 17.72117 1.000 9.03399 151 GLN B C 1
ATOM 1498 O O . GLN B 1 88 ? 15.90907 -8.53893 17.89009 1.000 10.05952 151 GLN B O 1
ATOM 1504 N N . LYS B 1 89 ? 16.26549 -6.40622 17.26464 1.000 8.96388 152 LYS B N 1
ATOM 1505 C CA . LYS B 1 89 ? 17.68097 -6.64483 16.99049 1.000 9.13479 152 LYS B CA 1
ATOM 1506 C C . LYS B 1 89 ? 18.43575 -6.95396 18.27611 1.000 9.44485 152 LYS B C 1
ATOM 1507 O O . LYS B 1 89 ? 19.23728 -7.89021 18.33030 1.000 10.45938 152 LYS B O 1
ATOM 1513 N N . LYS B 1 90 ? 18.19259 -6.17629 19.32798 1.000 10.76999 153 LYS B N 1
ATOM 1514 C CA . LYS B 1 90 ? 18.90433 -6.40017 20.58153 1.000 10.25815 153 LYS B CA 1
ATOM 1515 C C . LYS B 1 90 ? 18.47663 -7.70371 21.24018 1.000 9.36010 153 LYS B C 1
ATOM 1516 O O . LYS B 1 90 ? 19.32165 -8.45642 21.73947 1.000 9.63615 153 LYS B O 1
ATOM 1522 N N . LEU B 1 91 ? 17.17382 -7.99294 21.25856 1.000 9.72252 154 LEU B N 1
ATOM 1523 C CA . LEU B 1 91 ? 16.72239 -9.24702 21.85773 1.000 9.25166 154 LEU B CA 1
ATOM 1524 C C . LEU B 1 91 ? 17.37562 -10.44196 21.17674 1.000 9.37767 154 LEU B C 1
ATOM 1525 O O . LEU B 1 91 ? 17.78415 -11.40013 21.83997 1.000 10.23098 154 LEU B O 1
ATOM 1530 N N . LEU B 1 92 ? 17.51715 -10.38524 19.85466 1.000 9.10485 155 LEU B N 1
ATOM 1531 C CA . LEU B 1 92 ? 18.14280 -11.48278 19.12566 1.000 8.50653 155 LEU B CA 1
ATOM 1532 C C . LEU B 1 92 ? 19.65045 -11.51824 19.36165 1.000 8.74269 155 LEU B C 1
ATOM 1533 O O . LEU B 1 92 ? 20.20317 -12.54472 19.77272 1.000 10.37213 155 LEU B O 1
ATOM 1538 N N . LEU B 1 93 ? 20.33424 -10.39886 19.12328 1.000 9.36535 156 LEU B N 1
ATOM 1539 C CA . LEU B 1 93 ? 21.79295 -10.41439 19.13726 1.000 9.76916 156 LEU B CA 1
ATOM 1540 C C . LEU B 1 93 ? 22.34689 -10.58765 20.54749 1.000 8.77552 156 LEU B C 1
ATOM 1541 O O . LEU B 1 93 ? 23.33743 -11.30019 20.74216 1.000 9.53548 156 LEU B O 1
ATOM 1546 N N . TYR B 1 94 ? 21.72765 -9.95868 21.55093 1.000 9.89450 157 TYR B N 1
ATOM 1547 C CA . TYR B 1 94 ? 22.19718 -10.16768 22.91674 1.000 9.39749 157 TYR B CA 1
ATOM 1548 C C . TYR B 1 94 ? 22.13790 -11.64172 23.29554 1.000 9.46165 157 TYR B C 1
ATOM 1549 O O . TYR B 1 94 ? 23.00160 -12.13266 24.03480 1.000 9.66951 157 TYR B O 1
ATOM 1558 N N . GLY B 1 95 ? 21.13452 -12.36380 22.79614 1.000 8.68113 158 GLY B N 1
ATOM 1559 C CA . GLY B 1 95 ? 21.04099 -13.78842 23.08163 1.000 10.13691 158 GLY B CA 1
ATOM 1560 C C . GLY B 1 95 ? 22.06573 -14.63672 22.36343 1.000 11.40096 158 GLY B C 1
ATOM 1561 O O . GLY B 1 95 ? 22.16997 -15.83131 22.66072 1.000 12.33407 158 GLY B O 1
ATOM 1562 N N . PHE B 1 96 ? 22.81029 -14.05771 21.42023 1.000 10.13532 159 PHE B N 1
ATOM 1563 C CA . PHE B 1 96 ? 23.93556 -14.72431 20.78128 1.000 10.73884 159 PHE B CA 1
ATOM 1564 C C . PHE B 1 96 ? 25.26680 -14.27060 21.35238 1.000 12.71149 159 PHE B C 1
ATOM 1565 O O . PHE B 1 96 ? 26.28880 -14.34313 20.66433 1.000 14.71948 159 PHE B O 1
ATOM 1573 N N . THR B 1 97 ? 25.26998 -13.78894 22.58943 1.000 13.11294 160 THR B N 1
ATOM 1574 C CA . THR B 1 97 ? 26.48866 -13.47342 23.31459 1.000 13.22586 160 THR B CA 1
ATOM 1575 C C . THR B 1 97 ? 26.59566 -14.36775 24.54123 1.000 13.21339 160 THR B C 1
ATOM 1576 O O . THR B 1 97 ? 25.60532 -14.91048 25.03287 1.000 15.28800 160 THR B O 1
ATOM 1580 N N . GLN B 1 98 ? 27.82158 -14.51519 25.02889 1.000 14.63114 161 GLN B N 1
ATOM 1581 C CA . GLN B 1 98 ? 28.03310 -15.27344 26.25867 1.000 17.32832 161 GLN B CA 1
ATOM 1582 C C . GLN B 1 98 ? 27.30249 -14.68835 27.46294 1.000 19.42727 161 GLN B C 1
ATOM 1583 O O . GLN B 1 98 ? 26.67471 -15.46777 28.20344 1.000 18.12394 161 GLN B O 1
ATOM 1589 N N . PRO B 1 99 ? 27.31729 -13.37277 27.71814 1.000 16.62751 162 PRO B N 1
ATOM 1590 C CA . PRO B 1 99 ? 26.53558 -12.85140 28.84849 1.000 15.85810 162 PRO B CA 1
ATOM 1591 C C . PRO B 1 99 ? 25.03647 -12.99904 28.66382 1.000 16.35367 162 PRO B C 1
ATOM 1592 O O . PRO B 1 99 ? 24.30808 -13.10883 29.65746 1.000 18.51392 162 PRO B O 1
ATOM 1596 N N . GLY B 1 100 ? 24.55213 -12.99242 27.43215 1.000 13.54375 163 GLY B N 1
ATOM 1597 C CA . GLY B 1 100 ? 23.15485 -13.27136 27.17638 1.000 14.05566 163 GLY B CA 1
ATOM 1598 C C . GLY B 1 100 ? 22.29142 -12.02739 27.15030 1.000 12.27176 163 GLY B C 1
ATOM 1599 O O . GLY B 1 100 ? 22.75839 -10.88607 27.18183 1.000 12.89270 163 GLY B O 1
ATOM 1600 N N . VAL B 1 101 ? 20.98077 -12.27612 27.10420 1.000 11.36937 164 VAL B N 1
ATOM 1601 C CA . VAL B 1 101 ? 20.00661 -11.19531 27.07387 1.000 11.67251 164 VAL B CA 1
ATOM 1602 C C . VAL B 1 101 ? 20.19173 -10.29092 28.28360 1.000 12.08259 164 VAL B C 1
ATOM 1603 O O . VAL B 1 101 ? 20.48785 -10.74906 29.39477 1.000 12.49340 164 VAL B O 1
ATOM 1607 N N . GLN B 1 102 ? 20.04062 -8.98775 28.06665 1.000 12.55891 165 GLN B N 1
ATOM 1608 C CA . GLN B 1 102 ? 20.11618 -8.02417 29.14943 1.000 12.39565 165 GLN B CA 1
ATOM 1609 C C . GLN B 1 102 ? 19.04118 -6.97279 28.93627 1.000 13.01000 165 GLN B C 1
ATOM 1610 O O . GLN B 1 102 ? 18.61568 -6.73267 27.80424 1.000 13.58041 165 GLN B O 1
ATOM 1616 N N . GLY B 1 103 ? 18.56513 -6.39385 30.04228 1.000 12.77537 166 GLY B N 1
ATOM 1617 C CA . GLY B 1 103 ? 17.62905 -5.28935 29.98822 1.000 15.27255 166 GLY B CA 1
ATOM 1618 C C . GLY B 1 103 ? 16.19702 -5.65480 29.68018 1.000 12.00592 166 GLY B C 1
ATOM 1619 O O . GLY B 1 103 ? 15.40369 -4.76243 29.34703 1.000 12.82895 166 GLY B O 1
ATOM 1620 N N . LEU B 1 104 ? 15.83010 -6.93438 29.79696 1.000 10.54082 167 LEU B N 1
ATOM 1621 C CA . LEU B 1 104 ? 14.49104 -7.39675 29.45253 1.000 10.61333 167 LEU B CA 1
ATOM 1622 C C . LEU B 1 104 ? 13.56642 -7.32267 30.66320 1.000 12.69229 167 LEU B C 1
ATOM 1623 O O . LEU B 1 104 ? 13.95209 -7.67888 31.78101 1.000 12.95742 167 LEU B O 1
ATOM 1628 N N . THR B 1 105 ? 12.33468 -6.86961 30.43068 1.000 10.99836 168 THR B N 1
ATOM 1629 C CA . THR B 1 105 ? 11.35293 -6.76287 31.50208 1.000 13.19474 168 THR B CA 1
ATOM 1630 C C . THR B 1 105 ? 9.95254 -6.79208 30.91127 1.000 12.73189 168 THR B C 1
ATOM 1631 O O . THR B 1 105 ? 9.76130 -6.74619 29.69291 1.000 12.21492 168 THR B O 1
ATOM 1635 N N . GLY B 1 106 ? 8.96956 -6.87603 31.80014 1.000 15.24040 169 GLY B N 1
ATOM 1636 C CA . GLY B 1 106 ? 7.58378 -6.79587 31.39095 1.000 14.07384 169 GLY B CA 1
ATOM 1637 C C . GLY B 1 106 ? 6.97737 -8.14314 31.07767 1.000 14.12488 169 GLY B C 1
ATOM 1638 O O . GLY B 1 106 ? 7.40491 -9.16663 31.62341 1.000 14.11977 169 GLY B O 1
ATOM 1639 N N . ASP B 1 107 ? 5.96934 -8.15737 30.20472 1.000 13.63273 170 ASP B N 1
ATOM 1640 C CA . ASP B 1 107 ? 5.32344 -9.41391 29.85313 1.000 13.11037 170 ASP B CA 1
ATOM 1641 C C . ASP B 1 107 ? 6.35289 -10.39393 29.30994 1.000 14.92637 170 ASP B C 1
ATOM 1642 O O . ASP B 1 107 ? 7.26790 -10.01602 28.57297 1.000 13.43931 170 ASP B O 1
ATOM 1647 N N . VAL B 1 108 ? 6.19965 -11.66412 29.68215 1.000 12.59785 171 VAL B N 1
ATOM 1648 C CA . VAL B 1 108 ? 7.18927 -12.65865 29.29280 1.000 11.91491 171 VAL B CA 1
ATOM 1649 C C . VAL B 1 108 ? 7.24629 -12.77650 27.77714 1.000 12.84678 171 VAL B C 1
ATOM 1650 O O . VAL B 1 108 ? 6.22808 -12.66606 27.08194 1.000 14.20506 171 VAL B O 1
ATOM 1654 N N . VAL B 1 109 ? 8.45149 -12.99232 27.25967 1.000 12.01856 172 VAL B N 1
ATOM 1655 C CA . VAL B 1 109 ? 8.67531 -13.34029 25.86704 1.000 12.29121 172 VAL B CA 1
ATOM 1656 C C . VAL B 1 109 ? 9.16699 -14.77472 25.82615 1.000 11.05787 172 VAL B C 1
ATOM 1657 O O . VAL B 1 109 ? 10.02793 -15.16593 26.62292 1.000 12.17846 172 VAL B O 1
ATOM 1661 N N . SER B 1 110 ? 8.62608 -15.55664 24.90761 1.000 11.90645 173 SER B N 1
ATOM 1662 C CA . SER B 1 110 ? 9.10666 -16.90853 24.67542 1.000 12.50353 173 SER B CA 1
ATOM 1663 C C . SER B 1 110 ? 9.92223 -16.94972 23.39109 1.000 11.45100 173 SER B C 1
ATOM 1664 O O . SER B 1 110 ? 9.69791 -16.16173 22.46965 1.000 12.66161 173 SER B O 1
ATOM 1667 N N . VAL B 1 111 ? 10.89191 -17.86517 23.34249 1.000 10.98293 174 VAL B N 1
ATOM 1668 C CA . VAL B 1 111 ? 11.64741 -18.12750 22.12381 1.000 9.66760 174 VAL B CA 1
ATOM 1669 C C . VAL B 1 111 ? 11.56505 -19.61804 21.82899 1.000 11.16895 174 VAL B C 1
ATOM 1670 O O . VAL B 1 111 ? 11.55409 -20.44430 22.74805 1.000 12.28384 174 VAL B O 1
ATOM 1674 N N . GLU B 1 112 ? 11.46406 -19.96419 20.55204 1.000 11.34768 175 GLU B N 1
ATOM 1675 C CA . GLU B 1 112 ? 11.73674 -21.33209 20.12151 1.000 12.38687 175 GLU B CA 1
ATOM 1676 C C . GLU B 1 112 ? 12.90845 -21.31564 19.15657 1.000 11.45256 175 GLU B C 1
ATOM 1677 O O . GLU B 1 112 ? 12.86843 -20.62379 18.13181 1.000 13.68994 175 GLU B O 1
ATOM 1683 N N . THR B 1 113 ? 13.96042 -22.04303 19.50985 1.000 12.53215 176 THR B N 1
ATOM 1684 C CA . THR B 1 113 ? 15.20306 -22.09110 18.75793 1.000 13.10751 176 THR B CA 1
ATOM 1685 C C . THR B 1 113 ? 15.37692 -23.50243 18.21833 1.000 13.57800 176 THR B C 1
ATOM 1686 O O . THR B 1 113 ? 15.27629 -24.47242 18.97541 1.000 15.56868 176 THR B O 1
ATOM 1690 N N . LYS B 1 114 ? 15.63262 -23.61869 16.91717 1.000 12.09863 177 LYS B N 1
ATOM 1691 C CA . LYS B 1 114 ? 15.88328 -24.92538 16.32631 1.000 13.15198 177 LYS B CA 1
ATOM 1692 C C . LYS B 1 114 ? 16.80198 -24.77671 15.12443 1.000 12.49413 177 LYS B C 1
ATOM 1693 O O . LYS B 1 114 ? 16.88727 -23.71541 14.50477 1.000 14.33815 177 LYS B O 1
ATOM 1699 N N . ARG B 1 115 ? 17.49323 -25.86183 14.79715 1.000 14.96385 178 ARG B N 1
ATOM 1700 C CA . ARG B 1 115 ? 18.17741 -25.95419 13.51924 1.000 16.66481 178 ARG B CA 1
ATOM 1701 C C . ARG B 1 115 ? 17.15865 -26.29083 12.44114 1.000 18.33066 178 ARG B C 1
ATOM 1702 O O . ARG B 1 115 ? 16.24040 -27.08544 12.66489 1.000 20.45533 178 ARG B O 1
ATOM 1704 N N . ILE B 1 116 ? 17.30288 -25.66698 11.27631 1.000 17.43079 179 ILE B N 1
ATOM 1705 C CA . ILE B 1 116 ? 16.47227 -26.02482 10.12475 1.000 19.54258 179 ILE B CA 1
ATOM 1706 C C . ILE B 1 116 ? 17.36441 -26.35107 8.93156 1.000 21.94873 179 ILE B C 1
ATOM 1707 O O . ILE B 1 116 ? 18.48916 -25.83829 8.83625 1.000 21.77626 179 ILE B O 1
ATOM 1712 N N . PRO B 1 117 ? 16.91770 -27.20187 8.00722 1.000 24.34014 180 PRO B N 1
ATOM 1713 C CA . PRO B 1 117 ? 17.78261 -27.57524 6.87834 1.000 24.65399 180 PRO B CA 1
ATOM 1714 C C . PRO B 1 117 ? 17.91020 -26.49810 5.81137 1.000 24.48532 180 PRO B C 1
ATOM 1715 O O . PRO B 1 117 ? 18.93959 -26.41193 5.13348 1.000 27.96792 180 PRO B O 1
ATOM 1719 N N . THR B 1 118 ? 16.88075 -25.67028 5.63960 1.000 28.20447 181 THR B N 1
ATOM 1720 C CA . THR B 1 118 ? 16.92984 -24.71153 4.55132 1.000 30.44997 181 THR B CA 1
ATOM 1721 C C . THR B 1 118 ? 16.09085 -23.50428 4.93291 1.000 26.51496 181 THR B C 1
ATOM 1722 O O . THR B 1 118 ? 15.05374 -23.66167 5.59016 1.000 25.84297 181 THR B O 1
ATOM 1726 N N . PRO B 1 119 ? 16.51052 -22.30309 4.56157 1.000 27.19962 182 PRO B N 1
ATOM 1727 C CA . PRO B 1 119 ? 15.71766 -21.12362 4.90300 1.000 26.92147 182 PRO B CA 1
ATOM 1728 C C . PRO B 1 119 ? 14.38583 -21.11434 4.16556 1.000 24.40964 182 PRO B C 1
ATOM 1729 O O . PRO B 1 119 ? 14.25840 -21.61518 3.04311 1.000 26.73571 182 PRO B O 1
ATOM 1733 N N . THR B 1 120 ? 13.37319 -20.56311 4.84017 1.000 21.86738 183 THR B N 1
ATOM 1734 C CA . THR B 1 120 ? 12.01636 -20.50913 4.32066 1.000 21.77983 183 THR B CA 1
ATOM 1735 C C . THR B 1 120 ? 11.43760 -19.10622 4.23008 1.000 19.72074 183 THR B C 1
ATOM 1736 O O . THR B 1 120 ? 10.51312 -18.89555 3.43488 1.000 21.72754 183 THR B O 1
ATOM 1740 N N . GLN B 1 121 ? 11.94574 -18.14925 5.00218 1.000 17.22889 184 GLN B N 1
ATOM 1741 C CA . GLN B 1 121 ? 11.32725 -16.83577 5.04386 1.000 16.40154 184 GLN B CA 1
ATOM 1742 C C . GLN B 1 121 ? 11.79469 -15.97944 3.87117 1.000 14.27519 184 GLN B C 1
ATOM 1743 O O . GLN B 1 121 ? 12.73319 -16.32056 3.14712 1.000 16.60924 184 GLN B O 1
ATOM 1749 N N . THR B 1 122 ? 11.13402 -14.83708 3.68954 1.000 15.81329 185 THR B N 1
ATOM 1750 C CA . THR B 1 122 ? 11.21286 -14.13172 2.41636 1.000 15.14381 185 THR B CA 1
ATOM 1751 C C . THR B 1 122 ? 11.78074 -12.72019 2.48626 1.000 12.86404 185 THR B C 1
ATOM 1752 O O . THR B 1 122 ? 11.74802 -12.02231 1.47353 1.000 14.37734 185 THR B O 1
ATOM 1756 N N . ASN B 1 123 ? 12.28408 -12.27001 3.63184 1.000 12.95935 186 ASN B N 1
ATOM 1757 C CA . ASN B 1 123 ? 12.90870 -10.95332 3.74546 1.000 13.96538 186 ASN B CA 1
ATOM 1758 C C . ASN B 1 123 ? 14.34459 -11.13808 4.20722 1.000 13.04258 186 ASN B C 1
ATOM 1759 O O . ASN B 1 123 ? 14.58591 -11.70716 5.27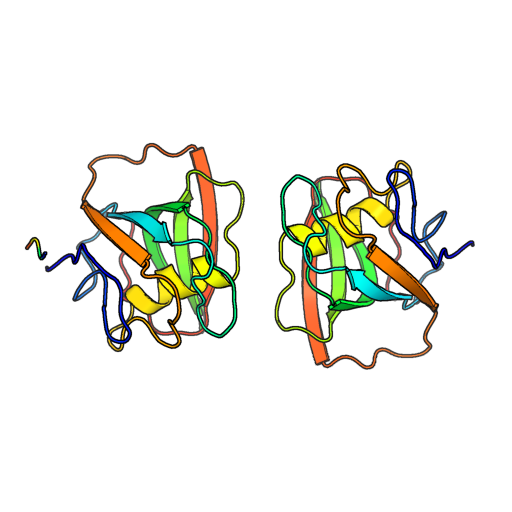693 1.000 14.93468 186 ASN B O 1
ATOM 1764 N N . LEU B 1 124 ? 15.29220 -10.66004 3.40531 1.000 11.75946 187 LEU B N 1
ATOM 1765 C CA . LEU B 1 124 ? 16.71125 -10.76601 3.72492 1.000 10.74844 187 LEU B CA 1
ATOM 1766 C C . LEU B 1 124 ? 17.14632 -9.50321 4.45658 1.000 11.13211 187 LEU B C 1
ATOM 1767 O O . LEU B 1 124 ? 17.06111 -8.39972 3.90656 1.000 17.24724 187 LEU B O 1
ATOM 1772 N N . LEU B 1 125 ? 17.59397 -9.66388 5.69967 1.000 10.93358 188 LEU B N 1
ATOM 1773 C CA . LEU B 1 125 ? 17.95258 -8.54444 6.55881 1.000 11.09160 188 LEU B CA 1
ATOM 1774 C C . LEU B 1 125 ? 19.37823 -8.70465 7.05175 1.000 11.58580 188 LEU B C 1
ATOM 1775 O O . LEU B 1 125 ? 19.82953 -9.82159 7.33034 1.000 12.41032 188 LEU B O 1
ATOM 1780 N N . THR B 1 126 ? 20.07410 -7.57936 7.17509 1.000 11.24505 189 THR B N 1
ATOM 1781 C CA . THR B 1 126 ? 21.39239 -7.52299 7.79050 1.000 12.32653 189 THR B CA 1
ATOM 1782 C C . THR B 1 126 ? 21.27467 -6.61845 9.00574 1.000 12.22382 189 THR B C 1
ATOM 1783 O O . THR B 1 126 ? 20.83423 -5.46944 8.88455 1.000 15.65830 189 THR B O 1
ATOM 1787 N N . ILE B 1 127 ? 21.64030 -7.13259 10.17818 1.000 11.19192 190 ILE B N 1
ATOM 1788 C CA . ILE B 1 127 ? 21.52315 -6.35475 11.40690 1.000 11.60907 190 ILE B CA 1
ATOM 1789 C C . ILE B 1 127 ? 22.85297 -6.38902 12.14596 1.000 11.70287 190 ILE B C 1
ATOM 1790 O O . ILE B 1 127 ? 23.63848 -7.33478 12.01863 1.000 12.77107 190 ILE B O 1
ATOM 1795 N N . GLU B 1 128 ? 23.11400 -5.33676 12.91381 1.000 12.51294 191 GLU B N 1
ATOM 1796 C CA . GLU B 1 128 ? 24.41390 -5.16672 13.54066 1.000 12.35797 191 GLU B CA 1
ATOM 1797 C C . GLU B 1 128 ? 24.25142 -4.58168 14.92988 1.000 11.99009 191 GLU B C 1
ATOM 1798 O O . GLU B 1 128 ? 23.30747 -3.83560 15.20244 1.000 15.96023 191 GLU B O 1
ATOM 1804 N N . ASP B 1 129 ? 25.18337 -4.94329 15.80937 1.000 13.23987 192 ASP B N 1
ATOM 1805 C CA . ASP B 1 129 ? 25.34003 -4.26171 17.08353 1.000 14.23295 192 ASP B CA 1
ATOM 1806 C C . ASP B 1 129 ? 26.79051 -4.36518 17.52506 1.000 15.06122 192 ASP B C 1
ATOM 1807 O O . ASP B 1 129 ? 27.50788 -5.28984 17.13452 1.000 15.08298 192 ASP B O 1
ATOM 1812 N N . SER B 1 130 ? 27.21749 -3.40411 18.34263 1.000 15.62992 193 SER B N 1
ATOM 1813 C CA . SER B 1 130 ? 28.60731 -3.34875 18.79948 1.000 16.91256 193 SER B CA 1
ATOM 1814 C C . SER B 1 130 ? 28.82447 -4.22908 20.03355 1.000 19.84301 193 SER B C 1
ATOM 1815 O O . SER B 1 130 ? 29.22706 -3.77253 21.10647 1.000 25.10843 193 SER B O 1
ATOM 1818 N N . ILE B 1 131 ? 28.54888 -5.51971 19.86507 1.000 20.28332 194 ILE B N 1
ATOM 1819 C CA . ILE B 1 131 ? 28.71707 -6.50379 20.91805 1.000 17.66176 194 ILE B CA 1
ATOM 1820 C C . ILE B 1 131 ? 29.47864 -7.68668 20.33354 1.000 17.90851 194 ILE B C 1
ATOM 1821 O O . ILE B 1 131 ? 29.75477 -7.73297 19.13786 1.000 19.61273 194 ILE B O 1
ATOM 1826 N N . GLN B 1 132 ? 29.75407 -8.67555 21.17805 1.000 16.04108 195 GLN B N 1
ATOM 1827 C CA . GLN B 1 132 ? 30.56532 -9.82872 20.79989 1.000 18.03774 195 GLN B CA 1
ATOM 1828 C C . GLN B 1 132 ? 29.65830 -11.04553 20.68548 1.000 16.24983 195 GLN B C 1
ATOM 1829 O O . GLN B 1 132 ? 29.55754 -11.86361 21.60557 1.000 20.23984 195 GLN B O 1
ATOM 1835 N N . CYS B 1 133 ? 29.02369 -11.18752 19.53033 1.000 12.90687 196 CYS B N 1
ATOM 1836 C CA . CYS B 1 133 ? 28.22368 -12.38077 19.30285 1.000 11.63118 196 CYS B CA 1
ATOM 1837 C C . CYS B 1 133 ? 29.10531 -13.57221 18.96216 1.000 14.00064 196 CYS B C 1
ATOM 1838 O O . CYS B 1 133 ? 30.23553 -13.42998 18.48097 1.000 16.89550 196 CYS B O 1
ATOM 1841 N N . PHE B 1 134 ? 28.56865 -14.76227 19.22345 1.000 12.86320 197 PHE B N 1
ATOM 1842 C CA . PHE B 1 134 ? 29.12358 -15.96825 18.62927 1.000 13.10332 197 PHE B CA 1
ATOM 1843 C C . PHE B 1 134 ? 29.04288 -15.84544 17.11235 1.000 13.36229 197 PHE B C 1
ATOM 1844 O O . PHE B 1 134 ? 28.05886 -15.33316 16.56659 1.000 16.03134 197 PHE B O 1
ATOM 1852 N N . THR B 1 135 ? 30.08500 -16.30161 16.42709 1.000 14.51808 198 THR B N 1
ATOM 1853 C CA . THR B 1 135 ? 30.18749 -16.14814 14.98582 1.000 16.19429 198 THR B CA 1
ATOM 1854 C C . THR B 1 135 ? 30.30907 -17.50129 14.30477 1.000 15.26254 198 THR B C 1
ATOM 1855 O O . THR B 1 135 ? 30.99967 -18.40182 14.79615 1.000 16.72576 198 THR B O 1
ATOM 1859 N N . TRP B 1 136 ? 29.65474 -17.62343 13.15450 1.000 14.44043 199 TRP B N 1
ATOM 1860 C CA . TRP B 1 136 ? 29.81228 -18.78631 12.29951 1.000 14.67005 199 TRP B CA 1
ATOM 1861 C C . TRP B 1 136 ? 29.54929 -18.37976 10.86323 1.000 16.35906 199 TRP B C 1
ATOM 1862 O O . TRP B 1 136 ? 28.81969 -17.41840 10.59657 1.000 16.79365 199 TRP B O 1
ATOM 1873 N N . ASP B 1 137 ? 30.16200 -19.11416 9.94488 1.000 19.30821 200 ASP B N 1
ATOM 1874 C CA . ASP B 1 137 ? 30.06294 -18.81390 8.52870 1.000 22.36378 200 ASP B CA 1
ATOM 1875 C C . ASP B 1 137 ? 28.95378 -19.63632 7.88327 1.000 23.99053 200 ASP B C 1
ATOM 1876 O O . ASP B 1 137 ? 28.55701 -20.69800 8.37422 1.000 22.35734 200 ASP B O 1
ATOM 1881 N N . MET B 1 138 ? 28.45951 -19.12136 6.75907 1.000 26.89542 201 MET B N 1
ATOM 1882 C CA . MET B 1 138 ? 27.43895 -19.81480 5.98816 1.000 32.37967 201 MET B CA 1
ATOM 1883 C C . MET B 1 138 ? 28.05746 -20.87260 5.08456 1.000 34.14275 201 MET B C 1
ATOM 1884 O O . MET B 1 138 ? 27.46840 -21.93917 4.87941 1.000 36.22759 201 MET B O 1
ATOM 1889 N N . ASN B 1 139 ? 29.23423 -20.59320 4.53180 1.000 33.23822 202 ASN B N 1
ATOM 1890 C CA . ASN B 1 139 ? 29.88718 -21.52965 3.62432 1.000 33.53786 202 ASN B CA 1
ATOM 1891 C C . ASN B 1 139 ? 30.93644 -22.34725 4.36345 1.000 35.20610 202 ASN B C 1
ATOM 1892 O O . ASN B 1 139 ? 31.76562 -21.79631 5.08559 1.000 38.82147 202 ASN B O 1
ATOM 1897 N N . GLY C 2 1 ? 13.03035 -27.12141 26.49526 1.000 46.35890 1 GLY C N 1
ATOM 1898 C CA . GLY C 2 1 ? 14.06294 -26.50147 27.30642 1.000 59.09311 1 GLY C CA 1
ATOM 1899 C C . GLY C 2 1 ? 15.38102 -26.33429 26.57455 1.000 60.44627 1 GLY C C 1
ATOM 1900 O O . GLY C 2 1 ? 15.66704 -25.27987 26.01781 1.000 23.04824 1 GLY C O 1
ATOM 1901 N N . ALA C 2 2 ? 16.19684 -27.38058 26.57703 1.000 20.71746 2 ALA C N 1
ATOM 1902 C CA . ALA C 2 2 ? 17.46387 -27.37744 25.87059 1.000 19.71878 2 ALA C CA 1
ATOM 1903 C C . ALA C 2 2 ? 17.48260 -28.53576 24.88836 1.000 22.88458 2 ALA C C 1
ATOM 1904 O O . ALA C 2 2 ? 16.93102 -29.60752 25.16245 1.000 19.22757 2 ALA C O 1
ATOM 1906 N N . ALA C 2 3 ? 18.09744 -28.30584 23.73535 1.000 20.57565 3 ALA C N 1
ATOM 1907 C CA . ALA C 2 3 ? 18.39002 -29.35610 22.77928 1.000 16.50004 3 ALA C CA 1
ATOM 1908 C C . ALA C 2 3 ? 19.88054 -29.30820 22.49225 1.000 20.46812 3 ALA C C 1
ATOM 1909 O O . ALA C 2 3 ? 20.43934 -28.22621 22.28395 1.000 18.81369 3 ALA C O 1
ATOM 1911 N N . GLY C 2 4 ? 20.53108 -30.46517 22.51668 1.000 23.01073 4 GLY C N 1
ATOM 1912 C CA . GLY C 2 4 ? 21.94697 -30.51402 22.21477 1.000 14.16811 4 GLY C CA 1
ATOM 1913 C C . GLY C 2 4 ? 22.42181 -31.89959 21.85202 1.000 25.23872 4 GLY C C 1
ATOM 1914 O O . GLY C 2 4 ? 21.64663 -32.68751 21.32138 1.000 27.43815 4 GLY C O 1
#

Radius of gyration: 19.97 Å; Cα contacts (8 Å, |Δi|>4): 659; chains: 3; bounding box: 40×58×38 Å

B-factor: mean 19.2, std 9.94, range [8.4, 79.69]

Organism: Rotavirus B (isolate RVB/Human/China/ADRV/1982) (NCBI:txid10942)

Sequence (254 aa):
FIMYSGTISNGISYVNQAPSCGTVLSLKFTPGNSSLIENLHIEPYKVEVLKIEHVGDVSRATLLSDIVSLSTAQKKLLLYGFTQPGVQGLTGDVVSVETKRIPTPTQTNLLTIEDSIQCFTWDMNFIMYSGTISNGISYVNQAPSCGTVLSLKFTPGNSSLIENLHIEPYKVEVLKIEHVGDVSRATLLSDIVSLSTAQKKLLLYGFTQPGVQGLTGDVVSVETKRIPTPTQTNLLTIEDSIQCFTWDMNGAAG